Protein AF-A0A8H2XBN4-F1 (afdb_monomer)

Sequence (217 aa):
LFDLMWADRKSFLQALVNDSSSACGLSGLFFCLTRYVSRAREFQRDPGGEILKFRLKELGTRYILIASETQSEATVLMINSHECTRKWNDTPKHVDPEDSRVMMSAYIKQLSDDRDPMEVARDPSIIPSFVPLVTDAKTQDLLPQAMQCTVKYGWCTLLDEYEADKLEALVDVICGSLSLMIFTLAQYLLHGLQEVGSANHVTPPAPSEFNCPYNAF

Mean predicted aligned error: 10.14 Å

Secondary structure (DSSP, 8-state):
-HHHHHHTHHHHHHHHHH-TTTTTTHHHHHHHHHHHHHH-HHHHHSHHHHHHHHHHHHHHHHHHTT--HHHHHHHHHHHHT-PPPGGGTTS---SSHHHHHHHHHHHHHHHHS-S-HHHH-SSTTHHHHHHHHH--GGGGGGHHHHHHHHHHHHHHHHHH---HHHHHHHHHHHHHHHHHHHHHHHHHHHHHHHHHHHHT--PPPPPP---------

pLDDT: mean 78.51, std 14.84, range [31.2, 95.38]

Organism: NCBI:txid456999

Solvent-accessible surface area (backbone atoms only — not comparable to full-atom values): 12446 Å² total; per-residue (Å²): 108,68,68,54,52,61,74,40,43,57,59,52,52,53,52,39,72,76,37,62,78,76,50,71,66,53,31,58,53,48,30,51,51,45,54,46,52,73,65,40,69,69,36,75,77,35,76,66,26,54,53,48,45,50,51,52,31,52,53,30,60,59,45,55,40,71,45,51,62,92,38,28,62,46,28,52,55,37,35,69,70,44,88,66,63,79,65,61,83,75,40,74,69,40,90,46,60,65,45,14,39,51,52,53,51,32,43,36,51,59,52,63,44,90,62,57,66,69,58,66,33,95,56,73,52,60,65,49,59,44,54,53,35,30,65,41,88,85,37,56,88,50,45,68,56,42,49,51,30,50,53,55,44,46,54,55,54,58,75,73,50,83,50,68,72,59,42,52,56,45,52,51,35,47,54,51,27,49,51,47,45,49,49,55,55,49,54,48,57,54,51,55,52,51,54,57,58,60,70,66,69,67,77,78,78,77,86,78,84,84,81,79,90,83,88,80,135

Nearest PDB structures (foldseek):
  6zpp-assembly1_A  TM=3.509E-01  e=4.378E+00  Drechmeria coniospora
  2x19-assembly1_B  TM=4.072E-01  e=7.217E+00  Homo sapiens

Radius of gyration: 24.66 Å; Cα contacts (8 Å, |Δi|>4): 194; chains: 1; bounding box: 68×59×88 Å

Foldseek 3Di:
DLVVCLVCVLVVLVVCVVPVPVLPPVLVVLLVVLVCLLPDPVLVPDPVSLVSLLSSLLSLLSQLLRHALVSQVSSQNSNVSRDHPPVSLVAASAPDVVSLQSSLVSLLVLLVPPPQLCSSHPQNLSSLSCNLRSDDPNNLVSLVSNLVSLVVSLVSVLVPDDDPVSNVVSCCSSVVSNVSSVVVNVVVVVVVVVVVVVVPPPPPPDDDDDDDDDDDD

Structure (mmCIF, N/CA/C/O backbone):
data_AF-A0A8H2XBN4-F1
#
_entry.id   AF-A0A8H2XBN4-F1
#
loop_
_atom_site.group_PDB
_atom_site.id
_atom_site.type_symbol
_atom_site.label_atom_id
_atom_site.label_alt_id
_atom_site.label_comp_id
_atom_site.label_asym_id
_atom_site.label_entity_id
_atom_site.label_seq_id
_atom_site.pdbx_PDB_ins_code
_atom_site.Cartn_x
_atom_site.Cartn_y
_atom_site.Cartn_z
_atom_site.occupancy
_atom_site.B_iso_or_equiv
_atom_site.auth_seq_id
_atom_site.auth_comp_id
_atom_site.auth_asym_id
_atom_site.auth_atom_id
_atom_site.pdbx_PDB_model_num
ATOM 1 N N . LEU A 1 1 ? -11.216 -20.030 -6.912 1.00 68.88 1 LEU A N 1
ATOM 2 C CA . LEU A 1 1 ? -10.010 -19.738 -6.099 1.00 68.88 1 LEU A CA 1
ATOM 3 C C . LEU A 1 1 ? -9.806 -18.238 -5.923 1.00 68.88 1 LEU A C 1
ATOM 5 O O . LEU A 1 1 ? -9.770 -17.790 -4.792 1.00 68.88 1 LEU A O 1
ATOM 9 N N . PHE A 1 2 ? -9.725 -17.456 -7.002 1.00 78.50 2 PHE A N 1
ATOM 10 C CA . PHE A 1 2 ? -9.492 -16.014 -6.883 1.00 78.50 2 PHE A CA 1
ATOM 11 C C . PHE A 1 2 ? -10.602 -15.265 -6.123 1.00 78.50 2 PHE A C 1
ATOM 13 O O . PHE A 1 2 ? -10.305 -14.478 -5.233 1.00 78.50 2 PHE A O 1
ATOM 20 N N . ASP A 1 3 ? -11.876 -15.569 -6.395 1.00 83.44 3 ASP A N 1
ATOM 21 C CA . ASP A 1 3 ? -12.992 -14.977 -5.640 1.00 83.44 3 ASP A CA 1
ATOM 22 C C . ASP A 1 3 ? -12.955 -15.322 -4.147 1.00 83.44 3 ASP A C 1
ATOM 24 O O . ASP A 1 3 ? -13.326 -14.490 -3.326 1.00 83.44 3 ASP A O 1
ATOM 28 N N . LEU A 1 4 ? -12.450 -16.511 -3.796 1.00 84.19 4 LEU A N 1
ATOM 29 C CA . LEU A 1 4 ? -12.256 -16.920 -2.405 1.00 84.19 4 LEU A CA 1
ATOM 30 C C . LEU A 1 4 ? -11.160 -16.073 -1.745 1.00 84.19 4 LEU A C 1
ATOM 32 O O . LEU A 1 4 ? -11.392 -15.483 -0.699 1.00 84.19 4 LEU A O 1
ATOM 36 N N . MET A 1 5 ? -10.000 -15.931 -2.397 1.00 83.56 5 MET A N 1
ATOM 37 C CA . MET A 1 5 ? -8.911 -15.081 -1.894 1.00 83.56 5 MET A CA 1
ATOM 38 C C . MET A 1 5 ? -9.333 -13.616 -1.748 1.00 83.56 5 MET A C 1
ATOM 40 O O . MET A 1 5 ? -8.904 -12.937 -0.822 1.00 83.56 5 MET A O 1
ATOM 44 N N . TRP A 1 6 ? -10.172 -13.122 -2.659 1.00 89.44 6 TRP A N 1
ATOM 45 C CA . TRP A 1 6 ? -10.709 -11.768 -2.594 1.00 89.44 6 TRP A CA 1
ATOM 46 C C . TRP A 1 6 ? -11.713 -11.582 -1.447 1.00 89.44 6 TRP A C 1
ATOM 48 O O . TRP A 1 6 ? -11.650 -10.582 -0.723 1.00 89.44 6 TRP A O 1
ATOM 58 N N . ALA A 1 7 ? -12.639 -12.530 -1.284 1.00 89.94 7 ALA A N 1
ATOM 59 C CA . ALA A 1 7 ? -13.619 -12.516 -0.203 1.00 89.94 7 ALA A CA 1
ATOM 60 C C . ALA A 1 7 ? -12.926 -12.567 1.167 1.00 89.94 7 ALA A C 1
ATOM 62 O O . ALA A 1 7 ? -13.226 -11.745 2.031 1.00 89.94 7 ALA A O 1
ATOM 63 N N . ASP A 1 8 ? -11.913 -13.423 1.298 1.00 90.38 8 ASP A N 1
ATOM 64 C CA . ASP A 1 8 ? -11.184 -13.666 2.545 1.00 90.38 8 ASP A CA 1
ATOM 65 C C . ASP A 1 8 ? -9.886 -12.849 2.658 1.00 90.38 8 ASP A C 1
ATOM 67 O O . ASP A 1 8 ? -9.004 -13.177 3.450 1.00 90.38 8 ASP A O 1
ATOM 71 N N . ARG A 1 9 ? -9.735 -11.760 1.889 1.00 91.50 9 ARG A N 1
ATOM 72 C CA . ARG A 1 9 ? -8.477 -10.985 1.802 1.00 91.50 9 ARG A CA 1
ATOM 73 C C . ARG A 1 9 ? -7.952 -10.456 3.144 1.00 91.50 9 ARG A C 1
ATOM 75 O O . ARG A 1 9 ? -6.740 -10.324 3.306 1.00 91.50 9 ARG A O 1
ATOM 82 N N . LYS A 1 10 ? -8.845 -10.193 4.107 1.00 93.38 10 LYS A N 1
ATOM 83 C CA . LYS A 1 10 ? -8.497 -9.860 5.501 1.00 93.38 10 LYS A CA 1
ATOM 84 C C . LYS A 1 10 ? -7.823 -11.049 6.187 1.00 93.38 10 LYS A C 1
ATOM 86 O O . LYS A 1 10 ? -6.690 -10.941 6.647 1.00 93.38 10 LYS A O 1
ATOM 91 N N . SER A 1 11 ? -8.505 -12.193 6.215 1.00 90.00 11 SER A N 1
ATOM 92 C CA . SER A 1 11 ? -8.007 -13.423 6.838 1.00 90.00 11 SER A CA 1
ATOM 93 C C . SER A 1 11 ? -6.736 -13.930 6.163 1.00 90.00 11 SER A C 1
ATOM 95 O O . SER A 1 11 ? -5.839 -14.420 6.841 1.00 90.00 11 SER A O 1
ATOM 97 N N . PHE A 1 12 ? -6.622 -13.749 4.847 1.00 86.38 12 PHE A N 1
ATOM 98 C CA . PHE A 1 12 ? -5.411 -14.036 4.087 1.00 86.38 12 PHE A CA 1
ATOM 99 C C . PHE A 1 12 ? -4.215 -13.222 4.594 1.00 86.38 12 PHE A C 1
ATOM 101 O O . PHE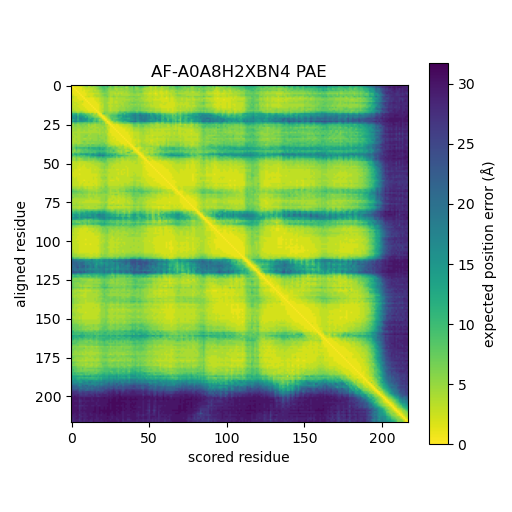 A 1 12 ? -3.182 -13.800 4.920 1.00 86.38 12 PHE A O 1
ATOM 108 N N . LEU A 1 13 ? -4.356 -11.897 4.726 1.00 88.25 13 LEU A N 1
ATOM 109 C CA . LEU A 1 13 ? -3.288 -11.054 5.264 1.00 88.25 13 LEU A CA 1
ATOM 110 C C . LEU A 1 13 ? -2.960 -11.424 6.718 1.00 88.25 13 LEU A C 1
ATOM 112 O O . LEU A 1 13 ? -1.791 -11.575 7.057 1.00 88.25 13 LEU A O 1
ATOM 116 N N . GLN A 1 14 ? -3.975 -11.621 7.564 1.00 89.62 14 GLN A N 1
ATOM 117 C CA . GLN A 1 14 ? -3.788 -12.007 8.969 1.00 89.62 14 GLN A CA 1
ATOM 118 C C . GLN A 1 14 ? -3.030 -13.332 9.114 1.00 89.62 14 GLN A C 1
ATOM 120 O O . GLN A 1 14 ? -2.132 -13.435 9.948 1.00 89.62 14 GLN A O 1
ATOM 125 N N . ALA A 1 15 ? -3.358 -14.336 8.298 1.00 86.38 15 ALA A N 1
ATOM 126 C CA . ALA A 1 15 ? -2.659 -15.616 8.305 1.00 86.38 15 ALA A CA 1
ATOM 127 C C . ALA A 1 15 ? -1.166 -15.435 8.004 1.00 86.38 15 ALA A C 1
ATOM 129 O O . ALA A 1 15 ? -0.325 -15.965 8.723 1.00 86.38 15 ALA A O 1
ATOM 130 N N . LEU A 1 16 ? -0.839 -14.621 7.001 1.00 84.62 16 LEU A N 1
ATOM 131 C CA . LEU A 1 16 ? 0.543 -14.381 6.599 1.00 84.62 16 LEU A CA 1
ATOM 132 C C . LEU A 1 16 ? 1.320 -13.470 7.565 1.00 84.62 16 LEU A C 1
ATOM 134 O O . LEU A 1 16 ? 2.530 -13.623 7.709 1.00 84.62 16 LEU A O 1
ATOM 138 N N . VAL A 1 17 ? 0.646 -12.545 8.259 1.00 84.75 17 VAL A N 1
ATOM 139 C CA . VAL A 1 17 ? 1.247 -11.775 9.365 1.00 84.75 17 VAL A CA 1
ATOM 140 C C . VAL A 1 17 ? 1.670 -12.705 10.506 1.00 84.75 17 VAL A C 1
ATOM 142 O O . VAL A 1 17 ? 2.720 -12.491 11.114 1.00 84.75 17 VAL A O 1
ATOM 145 N N . ASN A 1 18 ? 0.857 -13.725 10.795 1.00 82.81 18 ASN A N 1
ATOM 146 C CA . ASN A 1 18 ? 1.087 -14.669 11.889 1.00 82.81 18 ASN A CA 1
ATOM 147 C C . ASN A 1 18 ? 2.083 -15.781 11.532 1.00 82.81 18 ASN A C 1
ATOM 149 O O . ASN A 1 18 ? 2.737 -16.315 12.425 1.00 82.81 18 ASN A O 1
ATOM 153 N N . ASP A 1 19 ? 2.211 -16.121 10.250 1.00 78.00 19 ASP A N 1
ATOM 154 C CA . ASP A 1 19 ? 3.132 -17.141 9.758 1.00 78.00 19 ASP A CA 1
ATOM 155 C C . ASP A 1 19 ? 3.849 -16.664 8.487 1.00 78.00 19 ASP A C 1
ATOM 157 O O . ASP A 1 19 ? 3.483 -16.971 7.353 1.00 78.00 19 ASP A O 1
ATOM 161 N N . SER A 1 20 ? 4.920 -15.898 8.684 1.00 64.50 20 SER A N 1
ATOM 162 C CA . SER A 1 20 ? 5.733 -15.374 7.583 1.00 64.50 20 SER A CA 1
ATOM 163 C C . SER A 1 20 ? 6.488 -16.467 6.818 1.00 64.50 20 SER A C 1
ATOM 165 O O . SER A 1 20 ? 6.903 -16.243 5.680 1.00 64.50 20 SER A O 1
ATOM 167 N N . SER A 1 21 ? 6.648 -17.662 7.401 1.00 64.00 21 SER A N 1
ATOM 168 C CA . SER A 1 21 ? 7.344 -18.785 6.764 1.00 64.00 21 SER A CA 1
ATOM 169 C C . SER A 1 21 ? 6.511 -19.432 5.651 1.00 64.00 21 SER A C 1
ATOM 171 O O . SER A 1 21 ? 7.065 -19.863 4.636 1.00 64.00 21 SER A O 1
ATOM 173 N N . SER A 1 22 ? 5.180 -19.411 5.777 1.00 61.38 22 SER A N 1
ATOM 174 C CA . SER A 1 22 ? 4.243 -19.922 4.769 1.00 61.38 22 SER A CA 1
ATOM 175 C C . SER A 1 22 ? 3.928 -18.926 3.647 1.00 61.38 22 SER A C 1
ATOM 177 O O . SER A 1 22 ? 3.298 -19.296 2.656 1.00 61.38 22 SER A O 1
ATOM 179 N N . ALA A 1 23 ? 4.448 -17.695 3.719 1.00 60.38 23 ALA A N 1
ATOM 180 C CA . ALA A 1 23 ? 4.384 -16.733 2.617 1.00 60.38 23 ALA A CA 1
ATOM 181 C C . ALA A 1 23 ? 5.277 -17.118 1.418 1.00 60.38 23 ALA A C 1
ATOM 183 O O . ALA A 1 23 ? 5.127 -16.540 0.336 1.00 60.38 23 ALA A O 1
ATOM 184 N N . CYS A 1 24 ? 6.194 -18.079 1.585 1.00 61.31 24 CYS A N 1
ATOM 185 C CA . CYS A 1 24 ? 7.122 -18.528 0.549 1.00 61.31 24 CYS A CA 1
ATOM 186 C C . CYS A 1 24 ? 6.384 -19.069 -0.691 1.00 61.31 24 CYS A C 1
ATOM 188 O O . CYS A 1 24 ? 5.707 -20.092 -0.634 1.00 61.31 24 CYS A O 1
ATOM 190 N N . GLY A 1 25 ? 6.554 -18.405 -1.841 1.00 69.56 25 GLY A N 1
ATOM 191 C CA . GLY A 1 25 ? 6.082 -18.886 -3.148 1.00 69.56 25 GLY A CA 1
ATOM 192 C C . GLY A 1 25 ? 4.761 -18.289 -3.641 1.00 69.56 25 GLY A C 1
ATOM 193 O O . GLY A 1 25 ? 4.430 -18.444 -4.820 1.00 69.56 25 GLY A O 1
ATOM 194 N N . LEU A 1 26 ? 4.032 -17.544 -2.801 1.00 78.00 26 LEU A N 1
ATOM 195 C CA . LEU A 1 26 ? 2.801 -16.864 -3.221 1.00 78.00 26 LEU A CA 1
ATOM 196 C C . LEU A 1 26 ? 3.071 -15.761 -4.248 1.00 78.00 26 LEU A C 1
ATOM 198 O O . LEU A 1 26 ? 2.289 -15.610 -5.186 1.00 78.00 26 LEU A O 1
ATOM 202 N N . SER A 1 27 ? 4.196 -15.045 -4.140 1.00 78.56 27 SER A N 1
ATOM 203 C CA . SER A 1 27 ? 4.553 -13.999 -5.110 1.00 78.56 27 SER A CA 1
ATOM 204 C C . SER A 1 27 ? 4.710 -14.546 -6.534 1.00 78.56 27 SER A C 1
ATOM 206 O O . SER A 1 27 ? 4.268 -13.912 -7.488 1.00 78.56 27 SER A O 1
ATOM 208 N N . GLY A 1 28 ? 5.252 -15.759 -6.687 1.00 78.00 28 GLY A N 1
ATOM 209 C CA . GLY A 1 28 ? 5.398 -16.425 -7.981 1.00 78.00 28 GLY A CA 1
ATOM 210 C C . GLY A 1 28 ? 4.052 -16.820 -8.589 1.00 78.00 28 GLY A C 1
ATOM 211 O O . GLY A 1 28 ? 3.816 -16.597 -9.778 1.00 78.00 28 GLY A O 1
ATOM 212 N N . LEU A 1 29 ? 3.135 -17.348 -7.769 1.00 82.31 29 LEU A N 1
ATOM 213 C CA . LEU A 1 29 ? 1.764 -17.645 -8.196 1.00 82.31 29 LEU A CA 1
ATOM 214 C C . LEU A 1 29 ? 1.052 -16.366 -8.653 1.00 82.31 29 LEU A C 1
ATOM 216 O O . LEU A 1 29 ? 0.485 -16.319 -9.747 1.00 82.31 29 LEU A O 1
ATOM 220 N N . PHE A 1 30 ? 1.116 -15.322 -7.830 1.00 82.19 30 PHE A N 1
ATOM 221 C CA . PHE A 1 30 ? 0.534 -14.022 -8.124 1.00 82.19 30 PHE A CA 1
ATOM 222 C C . PHE A 1 30 ? 1.113 -13.408 -9.396 1.00 82.19 30 PHE A C 1
ATOM 224 O O . PHE A 1 30 ? 0.355 -12.940 -10.243 1.00 82.19 30 PHE A O 1
ATOM 231 N N . PHE A 1 31 ? 2.429 -13.474 -9.585 1.00 82.94 31 PHE A N 1
ATOM 232 C CA . PHE A 1 31 ? 3.093 -13.006 -10.795 1.00 82.94 31 PHE A CA 1
ATOM 233 C C . PHE A 1 31 ? 2.598 -13.745 -12.045 1.00 82.94 31 PHE A C 1
ATOM 235 O O . PHE A 1 31 ? 2.271 -13.112 -13.052 1.00 82.94 31 PHE A O 1
ATOM 242 N N . CYS A 1 32 ? 2.483 -15.074 -11.989 1.00 84.00 32 CYS 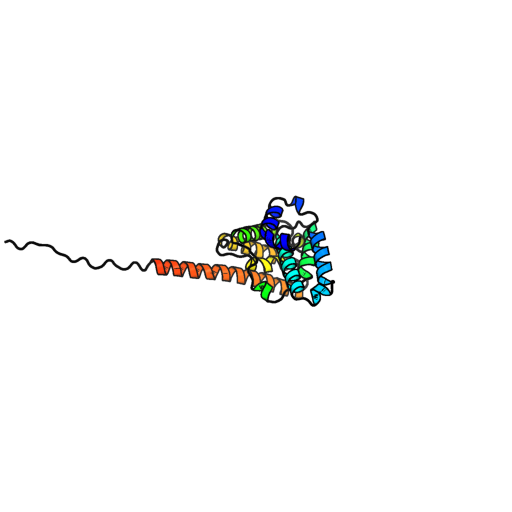A N 1
ATOM 243 C CA . CYS A 1 32 ? 1.958 -15.879 -13.093 1.00 84.00 32 CYS A CA 1
ATOM 244 C C . CYS A 1 32 ? 0.501 -15.532 -13.423 1.00 84.00 32 CYS A C 1
ATOM 246 O O . CYS A 1 32 ? 0.170 -15.337 -14.595 1.00 84.00 32 CYS A O 1
ATOM 248 N N . LEU A 1 33 ? -0.356 -15.406 -12.404 1.00 83.69 33 LEU A N 1
ATOM 249 C CA . LEU A 1 33 ? -1.759 -15.008 -12.568 1.00 83.69 33 LEU A CA 1
ATOM 250 C C . LEU A 1 33 ? -1.872 -13.621 -13.197 1.00 83.69 33 LEU A C 1
ATOM 252 O O . LEU A 1 33 ? -2.600 -13.423 -14.164 1.00 83.69 33 LEU A O 1
ATOM 256 N N . THR A 1 34 ? -1.082 -12.684 -12.699 1.00 84.69 34 THR A N 1
ATOM 257 C CA . THR A 1 34 ? -1.015 -11.310 -13.185 1.00 84.69 34 THR A CA 1
ATOM 258 C C . THR A 1 34 ? -0.572 -11.254 -14.650 1.00 84.69 34 THR A C 1
ATOM 260 O O . THR A 1 34 ? -1.234 -10.643 -15.490 1.00 84.69 34 THR A O 1
ATOM 263 N N . ARG A 1 35 ? 0.496 -11.979 -15.012 1.00 83.81 35 ARG A N 1
ATOM 264 C CA . ARG A 1 35 ? 0.954 -12.135 -16.405 1.00 83.81 35 ARG A CA 1
ATOM 265 C C . ARG A 1 35 ? -0.124 -12.735 -17.308 1.00 83.81 35 ARG A C 1
ATOM 267 O O . ARG A 1 35 ? -0.251 -12.290 -18.450 1.00 83.81 35 ARG A O 1
ATOM 274 N N . TYR A 1 36 ? -0.861 -13.736 -16.825 1.00 85.81 36 TYR A N 1
ATOM 275 C CA . TYR A 1 36 ? -1.961 -14.356 -17.563 1.00 85.81 36 TYR A CA 1
ATOM 276 C C . TYR A 1 36 ? -3.078 -13.342 -17.829 1.00 85.81 36 TYR A C 1
ATOM 278 O O . TYR A 1 36 ? -3.431 -13.118 -18.987 1.00 85.81 36 TYR A O 1
ATOM 286 N N . VAL A 1 37 ? -3.550 -12.651 -16.787 1.00 83.69 37 VAL A N 1
ATOM 287 C CA . VAL A 1 37 ? -4.620 -11.646 -16.883 1.00 83.69 37 VAL A CA 1
ATOM 288 C C . VAL A 1 37 ? -4.227 -10.484 -17.794 1.00 83.69 37 VAL A C 1
ATOM 290 O O . VAL A 1 37 ? -5.026 -10.063 -18.627 1.00 83.69 37 VAL A O 1
ATOM 293 N N . SER A 1 38 ? -2.983 -10.004 -17.722 1.00 81.44 38 SER A N 1
ATOM 294 C CA . SER A 1 38 ? -2.512 -8.919 -18.593 1.00 81.44 38 SER A CA 1
ATOM 295 C C . SER A 1 38 ? -2.443 -9.307 -20.073 1.00 81.44 38 SER A C 1
ATOM 297 O O . SER A 1 38 ? -2.557 -8.436 -20.938 1.00 81.44 38 SER A O 1
ATOM 299 N N . ARG A 1 39 ? -2.243 -10.591 -20.398 1.00 82.62 39 ARG A N 1
ATOM 300 C CA . ARG A 1 39 ? -2.027 -11.060 -21.781 1.00 82.62 39 ARG A CA 1
ATOM 301 C C . ARG A 1 39 ? -3.254 -11.690 -22.426 1.00 82.62 39 ARG A C 1
ATOM 303 O O . ARG A 1 39 ? -3.364 -11.663 -23.653 1.00 82.62 39 ARG A O 1
ATOM 310 N N . ALA A 1 40 ? -4.148 -12.287 -21.647 1.00 84.12 40 ALA A N 1
ATOM 311 C CA . ALA A 1 40 ? -5.304 -12.970 -22.198 1.00 84.12 40 ALA A CA 1
ATOM 312 C C . ALA A 1 40 ? -6.318 -11.945 -22.738 1.00 84.12 40 ALA A C 1
ATOM 314 O O . ALA A 1 40 ? -6.797 -11.061 -22.029 1.00 84.12 40 ALA A O 1
ATOM 315 N N . ARG A 1 41 ? -6.630 -12.061 -24.039 1.00 78.44 41 ARG A N 1
ATOM 316 C CA . ARG A 1 41 ? -7.485 -11.107 -24.776 1.00 78.44 41 ARG A CA 1
ATOM 317 C C . ARG A 1 41 ? -8.880 -10.959 -24.168 1.00 78.44 41 ARG A C 1
ATOM 319 O O . ARG A 1 41 ? -9.481 -9.897 -24.305 1.00 78.44 41 ARG A O 1
ATOM 326 N N . GLU A 1 42 ? -9.366 -12.007 -23.511 1.00 80.44 42 GLU A N 1
ATOM 327 C CA . GLU A 1 42 ? -10.644 -12.032 -22.796 1.00 80.44 42 GLU A CA 1
ATOM 328 C C . GLU A 1 42 ? -10.721 -10.950 -21.708 1.00 80.44 42 GLU A C 1
ATOM 330 O O . GLU A 1 42 ? -11.697 -10.210 -21.668 1.00 80.44 42 GLU A O 1
ATOM 335 N N . PHE A 1 43 ? -9.653 -10.733 -20.932 1.00 78.31 43 PHE A N 1
ATOM 336 C CA . PHE A 1 43 ? -9.634 -9.724 -19.861 1.00 78.31 43 PHE A CA 1
ATOM 337 C C . PHE A 1 43 ? -9.253 -8.317 -20.330 1.00 78.31 43 PHE A C 1
ATOM 339 O O . PHE A 1 43 ? -9.281 -7.377 -19.540 1.00 78.31 43 PHE A O 1
ATOM 346 N N . GLN A 1 44 ? -8.869 -8.144 -21.597 1.00 77.75 44 GLN A N 1
ATOM 347 C CA . GLN A 1 44 ? -8.573 -6.813 -22.137 1.00 77.75 44 GLN A CA 1
ATOM 348 C C . GLN A 1 44 ? -9.813 -6.089 -22.666 1.00 77.75 44 GLN A C 1
ATOM 350 O O . GLN A 1 44 ? -9.793 -4.869 -22.793 1.00 77.75 44 GLN A O 1
ATOM 355 N N . ARG A 1 45 ? -10.873 -6.825 -23.015 1.00 73.81 45 ARG A N 1
ATOM 356 C CA . ARG A 1 45 ? -12.091 -6.262 -23.626 1.00 73.81 45 ARG A CA 1
ATOM 357 C C . ARG A 1 45 ? -13.314 -6.333 -22.719 1.00 73.81 45 ARG A C 1
ATOM 359 O O . ARG A 1 45 ? -14.319 -5.698 -23.022 1.00 73.81 45 ARG A O 1
ATOM 366 N N . ASP A 1 46 ? -13.228 -7.107 -21.644 1.00 78.81 46 ASP A N 1
ATOM 367 C CA . ASP A 1 46 ? -14.329 -7.371 -20.730 1.00 78.81 46 ASP A CA 1
ATOM 368 C C . ASP A 1 46 ? -14.243 -6.495 -19.463 1.00 78.81 46 ASP A C 1
ATOM 370 O O . ASP A 1 46 ? -13.171 -6.418 -18.853 1.00 78.81 46 ASP A O 1
ATOM 374 N N . PRO A 1 47 ? -15.350 -5.874 -19.006 1.00 77.69 47 PRO A N 1
ATOM 375 C CA . PRO A 1 47 ? -15.398 -5.160 -17.728 1.00 77.69 47 PRO A CA 1
ATOM 376 C C . PRO A 1 47 ? -15.005 -6.020 -16.515 1.00 77.69 47 PRO A C 1
ATOM 378 O O . PRO A 1 47 ? -14.458 -5.497 -15.543 1.00 77.69 47 PRO A O 1
ATOM 381 N N . GLY A 1 48 ? -15.242 -7.335 -16.559 1.00 80.56 48 GLY A N 1
ATOM 382 C CA . GLY A 1 48 ? -14.783 -8.273 -15.534 1.00 80.56 48 GLY A CA 1
ATOM 383 C C . GLY A 1 48 ? -13.258 -8.385 -15.469 1.00 80.56 48 GLY A C 1
ATOM 384 O O . GLY A 1 48 ? -12.705 -8.564 -14.384 1.00 80.56 48 GLY A O 1
ATOM 385 N N . GLY A 1 49 ? -12.562 -8.181 -16.591 1.00 82.50 49 GLY A N 1
ATOM 386 C CA . GLY A 1 49 ? -11.103 -8.097 -16.642 1.00 82.50 49 GLY A CA 1
ATOM 387 C C . GLY A 1 49 ? -10.538 -6.921 -15.844 1.00 82.50 49 GLY A C 1
ATOM 388 O O . GLY A 1 49 ? -9.568 -7.090 -15.108 1.00 82.50 49 GLY A O 1
ATOM 389 N N . GLU A 1 50 ? -11.179 -5.753 -15.903 1.00 82.31 50 GLU A N 1
ATOM 390 C CA . GLU A 1 50 ? -10.780 -4.584 -15.104 1.00 82.31 50 GLU A CA 1
ATOM 391 C C . GLU A 1 50 ? -10.998 -4.804 -13.603 1.00 82.31 50 GLU A C 1
ATOM 393 O O . GLU A 1 50 ? -10.142 -4.458 -12.787 1.00 82.31 50 GLU A O 1
ATOM 398 N N . ILE A 1 51 ? -12.104 -5.455 -13.226 1.00 84.81 51 ILE A N 1
ATOM 399 C CA . ILE A 1 51 ? -12.358 -5.849 -11.832 1.00 84.81 51 ILE A CA 1
ATOM 400 C C . ILE A 1 51 ? -11.274 -6.817 -11.349 1.00 84.81 51 ILE A C 1
ATOM 402 O O . ILE A 1 51 ? -10.769 -6.680 -10.235 1.00 84.81 51 ILE A O 1
ATOM 406 N N . LEU A 1 52 ? -10.889 -7.785 -12.181 1.00 85.81 52 LEU A N 1
ATOM 407 C CA . LEU A 1 52 ? -9.857 -8.757 -11.839 1.00 85.81 52 LEU A CA 1
ATOM 408 C C . LEU A 1 52 ? -8.489 -8.090 -11.635 1.00 85.81 52 LEU A C 1
ATOM 410 O O . LEU A 1 52 ? -7.837 -8.355 -10.626 1.00 85.81 52 LEU A O 1
ATOM 414 N N . LYS A 1 53 ? -8.088 -7.175 -12.527 1.00 84.94 53 LYS A N 1
ATOM 415 C CA . LYS A 1 53 ? -6.854 -6.380 -12.385 1.00 84.94 53 LYS A CA 1
ATOM 416 C C . LYS A 1 53 ? -6.858 -5.538 -11.111 1.00 84.94 53 LYS A C 1
ATOM 418 O O . LYS A 1 53 ? -5.864 -5.526 -10.391 1.00 84.94 53 LYS A O 1
ATOM 423 N N . PHE A 1 54 ? -7.980 -4.884 -10.802 1.00 86.00 54 PHE A N 1
ATOM 424 C CA . PHE A 1 54 ? -8.146 -4.113 -9.565 1.00 86.00 54 PHE A CA 1
ATOM 425 C C . PHE A 1 54 ? -7.921 -4.987 -8.327 1.00 86.00 54 PHE A C 1
ATOM 427 O O . PHE A 1 54 ? -7.140 -4.641 -7.442 1.00 86.00 54 PHE A O 1
ATOM 434 N N . ARG A 1 55 ? -8.575 -6.152 -8.280 1.00 88.00 55 ARG A N 1
ATOM 435 C CA . ARG A 1 55 ? -8.457 -7.086 -7.156 1.00 88.00 55 ARG A CA 1
ATOM 436 C C . ARG A 1 55 ? -7.043 -7.653 -7.031 1.00 88.00 55 ARG A C 1
ATOM 438 O O . ARG A 1 55 ? -6.548 -7.791 -5.918 1.00 88.00 55 ARG A O 1
ATOM 445 N N . LEU A 1 56 ? -6.390 -7.967 -8.153 1.00 87.56 56 LEU A N 1
ATOM 446 C CA . LEU A 1 56 ? -5.000 -8.432 -8.175 1.00 87.56 56 LEU A CA 1
ATOM 447 C C . LEU A 1 56 ? -4.050 -7.364 -7.643 1.00 87.56 56 LEU A C 1
ATOM 449 O O . LEU A 1 56 ? -3.201 -7.676 -6.812 1.00 87.56 56 LEU A O 1
ATOM 453 N N . LYS A 1 57 ? -4.236 -6.107 -8.060 1.00 87.62 57 LYS A N 1
ATOM 454 C CA . LYS A 1 57 ? -3.458 -4.985 -7.537 1.00 87.62 57 LYS A CA 1
ATOM 455 C C . LYS A 1 57 ? -3.619 -4.861 -6.027 1.00 87.62 57 LYS A C 1
ATOM 457 O O . LYS A 1 57 ? -2.615 -4.824 -5.332 1.00 87.62 57 LYS A O 1
ATOM 462 N N . GLU A 1 58 ? -4.846 -4.884 -5.504 1.00 89.31 58 GLU A N 1
ATOM 463 C CA . GLU A 1 58 ? -5.074 -4.795 -4.054 1.00 89.31 58 GLU A CA 1
ATOM 464 C C . GLU A 1 58 ? -4.502 -5.967 -3.274 1.00 89.31 58 GLU A C 1
ATOM 466 O O . GLU A 1 58 ? -3.871 -5.750 -2.243 1.00 89.31 58 GLU A O 1
ATOM 471 N N . LEU A 1 59 ? -4.666 -7.196 -3.759 1.00 89.50 59 LEU A N 1
ATOM 472 C CA . LEU A 1 59 ? -4.043 -8.354 -3.123 1.00 89.50 59 LEU A CA 1
ATOM 473 C C . LEU A 1 59 ? -2.516 -8.227 -3.123 1.00 89.50 59 LEU A C 1
ATOM 475 O O . LEU A 1 59 ? -1.886 -8.513 -2.107 1.00 89.50 59 LEU A O 1
ATOM 479 N N . GLY A 1 60 ? -1.932 -7.730 -4.214 1.00 88.38 60 GLY A N 1
ATOM 480 C CA . GLY A 1 60 ? -0.504 -7.456 -4.298 1.00 88.38 60 GLY A CA 1
ATOM 481 C C . GLY A 1 60 ? -0.034 -6.375 -3.335 1.00 88.38 60 GLY A C 1
ATOM 482 O O . GLY A 1 60 ? 0.939 -6.581 -2.615 1.00 88.38 60 GLY A O 1
ATOM 483 N N . THR A 1 61 ? -0.747 -5.254 -3.258 1.00 88.25 61 THR A N 1
ATOM 484 C CA . THR A 1 61 ? -0.409 -4.162 -2.337 1.00 88.25 61 THR A CA 1
ATOM 485 C C . THR A 1 61 ? -0.658 -4.534 -0.872 1.00 88.25 61 THR A C 1
ATOM 487 O O . THR A 1 61 ? 0.040 -4.055 0.011 1.00 88.25 61 THR A O 1
ATOM 490 N N . ARG A 1 62 ? -1.591 -5.441 -0.574 1.00 90.31 62 ARG A N 1
ATOM 491 C CA . ARG A 1 62 ? -1.706 -6.031 0.770 1.00 90.31 62 ARG A CA 1
ATOM 492 C C . ARG A 1 62 ? -0.514 -6.940 1.071 1.00 90.31 62 ARG A C 1
ATOM 494 O O . ARG A 1 62 ? 0.044 -6.878 2.159 1.00 90.31 62 ARG A O 1
ATOM 501 N N . TYR A 1 63 ? -0.106 -7.761 0.105 1.00 88.06 63 TYR A N 1
ATOM 502 C CA . TYR A 1 63 ? 0.990 -8.712 0.276 1.00 88.06 63 TYR A CA 1
ATOM 503 C C . TYR A 1 63 ? 2.362 -8.030 0.416 1.00 88.06 63 TYR A C 1
ATOM 505 O O . TYR A 1 63 ? 3.172 -8.483 1.217 1.00 88.06 63 TYR A O 1
ATOM 513 N N . ILE A 1 64 ? 2.626 -6.908 -0.268 1.00 86.50 64 ILE A N 1
ATOM 514 C CA . ILE A 1 64 ? 3.914 -6.196 -0.131 1.00 86.50 64 ILE A CA 1
ATOM 515 C C . ILE A 1 64 ? 4.160 -5.678 1.299 1.00 86.50 64 ILE A C 1
ATOM 517 O O . ILE A 1 64 ? 5.310 -5.571 1.709 1.00 86.50 64 ILE A O 1
ATOM 521 N N . LEU A 1 65 ? 3.106 -5.434 2.094 1.00 87.12 65 LEU A N 1
ATOM 522 C CA . LEU A 1 65 ? 3.229 -4.996 3.495 1.00 87.12 65 LEU A CA 1
ATOM 523 C C . LEU A 1 65 ? 3.892 -6.031 4.412 1.00 87.12 65 LEU A C 1
ATOM 525 O O . LEU A 1 65 ? 4.297 -5.701 5.521 1.00 87.12 65 LEU A O 1
ATOM 529 N N . ILE A 1 66 ? 3.945 -7.287 3.979 1.00 85.50 66 ILE A N 1
ATOM 530 C CA . ILE A 1 66 ? 4.428 -8.419 4.777 1.00 85.50 66 ILE A CA 1
ATOM 531 C C . ILE A 1 66 ? 5.416 -9.299 4.007 1.00 85.50 66 ILE A C 1
ATOM 533 O O . ILE A 1 66 ? 5.904 -10.297 4.539 1.00 85.50 66 ILE A O 1
ATOM 537 N N . ALA A 1 67 ? 5.676 -8.970 2.742 1.00 81.50 67 ALA A N 1
ATOM 538 C CA . ALA A 1 67 ? 6.566 -9.734 1.894 1.00 81.50 67 ALA A CA 1
ATOM 539 C C . ALA A 1 67 ? 7.992 -9.686 2.457 1.00 81.50 67 ALA A C 1
ATOM 541 O O . ALA A 1 67 ? 8.498 -8.630 2.856 1.00 81.50 67 ALA A O 1
ATOM 542 N N . SER A 1 68 ? 8.651 -10.845 2.456 1.00 77.88 68 SER A N 1
ATOM 543 C CA . SER A 1 68 ? 10.094 -10.908 2.663 1.00 77.88 68 SER A CA 1
ATOM 544 C C . SER A 1 68 ? 10.823 -10.327 1.451 1.00 77.88 68 SER A C 1
ATOM 546 O O . SER A 1 68 ? 10.264 -10.254 0.353 1.00 77.88 68 SER A O 1
ATOM 548 N N . GLU A 1 69 ? 12.091 -9.968 1.634 1.00 76.44 69 GLU A N 1
ATOM 549 C CA . GLU A 1 69 ? 12.964 -9.435 0.581 1.00 76.44 69 GLU A CA 1
ATOM 550 C C . GLU A 1 69 ? 12.897 -10.282 -0.707 1.00 76.44 69 GLU A C 1
ATOM 552 O O . GLU A 1 69 ? 12.613 -9.775 -1.790 1.00 76.44 69 GLU A O 1
ATOM 557 N N . THR A 1 70 ? 12.993 -11.611 -0.571 1.00 77.25 70 THR A N 1
ATOM 558 C CA . THR A 1 70 ? 12.947 -12.561 -1.702 1.00 77.25 70 THR A CA 1
ATOM 559 C C . THR A 1 70 ? 11.633 -12.563 -2.493 1.00 77.25 70 THR A C 1
ATOM 561 O O . THR A 1 70 ? 11.596 -13.043 -3.625 1.00 77.25 70 THR A O 1
ATOM 564 N N . GLN A 1 71 ? 10.537 -12.083 -1.902 1.00 80.06 71 GLN A N 1
ATOM 565 C CA . GLN A 1 71 ? 9.209 -12.037 -2.522 1.00 80.06 71 GLN A CA 1
ATOM 566 C C . GLN A 1 71 ? 8.841 -10.619 -2.992 1.00 80.06 71 GLN A C 1
ATOM 568 O O . GLN A 1 71 ? 7.879 -10.462 -3.753 1.00 80.06 71 GLN A O 1
ATOM 573 N N . SER A 1 72 ? 9.583 -9.594 -2.555 1.00 80.06 72 SER A N 1
ATOM 574 C CA . SER A 1 72 ? 9.283 -8.184 -2.823 1.00 80.06 72 SER A CA 1
ATOM 575 C C . SER A 1 72 ? 9.301 -7.884 -4.324 1.00 80.06 72 SER A C 1
ATOM 577 O O . SER A 1 72 ? 8.323 -7.363 -4.860 1.00 80.06 72 SER A O 1
ATOM 579 N N . GLU A 1 73 ? 10.330 -8.331 -5.051 1.00 80.50 73 GLU A N 1
ATOM 580 C CA . GLU A 1 73 ? 10.483 -8.035 -6.484 1.00 80.50 73 GLU A CA 1
ATOM 581 C C . GLU A 1 73 ? 9.316 -8.558 -7.337 1.00 80.50 73 GLU A C 1
ATOM 583 O O . GLU A 1 73 ? 8.705 -7.811 -8.105 1.00 80.50 73 GLU A O 1
ATOM 588 N N . ALA A 1 74 ? 8.955 -9.832 -7.177 1.00 81.56 74 ALA A N 1
ATOM 589 C CA . ALA A 1 74 ? 7.834 -10.423 -7.907 1.00 81.56 74 ALA A CA 1
ATOM 590 C C . ALA A 1 74 ? 6.499 -9.735 -7.565 1.00 81.56 74 ALA A C 1
ATOM 592 O O . ALA A 1 74 ? 5.629 -9.588 -8.429 1.00 81.56 74 ALA A O 1
ATOM 593 N N . THR A 1 75 ? 6.358 -9.267 -6.324 1.00 85.06 75 THR A N 1
ATOM 594 C CA . THR A 1 75 ? 5.172 -8.544 -5.856 1.00 85.06 75 THR A CA 1
ATOM 595 C C . THR A 1 75 ? 5.081 -7.151 -6.478 1.00 85.06 75 THR A C 1
ATOM 597 O O . THR A 1 75 ? 4.022 -6.787 -6.988 1.00 85.06 75 THR A O 1
ATOM 600 N N . VAL A 1 76 ? 6.185 -6.401 -6.526 1.00 85.06 76 VAL A N 1
ATOM 601 C CA . VAL A 1 76 ? 6.262 -5.089 -7.195 1.00 85.06 76 VAL A CA 1
ATOM 602 C C . VAL A 1 76 ? 5.913 -5.217 -8.678 1.00 85.06 76 VAL A C 1
ATOM 604 O O . VAL A 1 76 ? 5.082 -4.468 -9.192 1.00 85.06 76 VAL A O 1
ATOM 607 N N . LEU A 1 77 ? 6.473 -6.218 -9.366 1.00 82.88 77 LEU A N 1
ATOM 608 C CA . LEU A 1 77 ? 6.165 -6.473 -10.776 1.00 82.88 77 LEU A CA 1
ATOM 609 C C . LEU A 1 77 ? 4.682 -6.776 -11.009 1.00 82.88 77 LEU A C 1
ATOM 611 O O . LEU A 1 77 ? 4.124 -6.346 -12.019 1.00 82.88 77 LEU A O 1
ATOM 615 N N . MET A 1 78 ? 4.032 -7.496 -10.091 1.00 84.44 78 MET A N 1
ATOM 616 C CA . MET A 1 78 ? 2.583 -7.693 -10.142 1.00 84.44 78 MET A CA 1
ATOM 617 C C . MET A 1 78 ? 1.846 -6.355 -10.018 1.00 84.44 78 MET A C 1
ATOM 619 O O . MET A 1 78 ? 1.017 -6.047 -10.874 1.00 84.44 78 MET A O 1
ATOM 623 N N . ILE A 1 79 ? 2.148 -5.562 -8.986 1.00 86.06 79 ILE A N 1
ATOM 624 C CA . ILE A 1 79 ? 1.440 -4.304 -8.695 1.00 86.06 79 ILE A CA 1
ATOM 625 C C . ILE A 1 79 ? 1.531 -3.342 -9.887 1.00 86.06 79 ILE A C 1
ATOM 627 O O . ILE A 1 79 ? 0.523 -2.751 -10.284 1.00 86.06 79 ILE A O 1
ATOM 631 N N . ASN A 1 80 ? 2.712 -3.246 -10.499 1.00 83.06 80 ASN A N 1
ATOM 632 C CA . ASN A 1 80 ? 2.991 -2.304 -11.585 1.00 83.06 80 ASN A CA 1
ATOM 633 C C . ASN A 1 80 ? 2.492 -2.773 -12.956 1.00 83.06 80 ASN A C 1
ATOM 635 O O . ASN A 1 80 ? 2.376 -1.979 -13.883 1.00 83.06 80 ASN A O 1
ATOM 639 N N . SER A 1 81 ? 2.145 -4.050 -13.108 1.00 79.25 81 SER A N 1
ATOM 640 C CA . SER A 1 81 ? 1.611 -4.572 -14.373 1.00 79.25 81 SER A CA 1
ATOM 641 C C . SER A 1 81 ? 0.148 -4.190 -14.646 1.00 79.25 81 SER A C 1
ATOM 643 O O . SER A 1 81 ? -0.391 -4.504 -15.715 1.00 79.25 81 SER A O 1
ATOM 645 N N . HIS A 1 82 ? -0.509 -3.561 -13.671 1.00 73.88 82 HIS A N 1
ATOM 646 C CA . HIS A 1 82 ? -1.907 -3.174 -13.731 1.00 73.88 82 HIS A CA 1
ATOM 647 C C . HIS A 1 82 ? -2.043 -1.679 -13.427 1.00 73.88 82 HIS A C 1
ATOM 649 O O . HIS A 1 82 ? -2.046 -1.232 -12.273 1.00 73.88 82 HIS A O 1
ATOM 655 N N . GLU A 1 83 ? -2.201 -0.891 -14.488 1.00 68.12 83 GLU A N 1
ATOM 656 C CA . GLU A 1 83 ? -2.713 0.467 -14.363 1.00 68.12 83 GLU A CA 1
ATOM 657 C C . GLU A 1 83 ? -4.160 0.378 -13.881 1.00 68.12 83 GLU A C 1
ATOM 659 O O . GLU A 1 83 ? -4.998 -0.288 -14.489 1.00 68.12 83 GLU A O 1
ATOM 664 N N . CYS A 1 84 ? -4.452 1.008 -12.746 1.00 65.94 84 CYS A N 1
ATOM 665 C CA . CYS A 1 84 ? -5.821 1.107 -12.271 1.00 65.94 84 CYS A CA 1
ATOM 666 C C . CYS A 1 84 ? -6.374 2.484 -12.597 1.00 65.94 84 CYS A C 1
ATOM 668 O O . CYS A 1 84 ? -5.668 3.489 -12.548 1.00 65.94 84 CYS A O 1
ATOM 670 N N . THR A 1 85 ? -7.670 2.517 -12.891 1.00 67.19 85 THR A N 1
ATOM 671 C CA . THR A 1 85 ? -8.404 3.768 -13.078 1.00 67.19 85 THR A CA 1
ATOM 672 C C . THR A 1 85 ? -8.299 4.667 -11.842 1.00 67.19 85 THR A C 1
ATOM 674 O O . THR A 1 85 ? -8.053 4.196 -10.731 1.00 67.19 85 THR A O 1
ATOM 677 N N . ARG A 1 86 ? -8.582 5.963 -12.020 1.00 62.69 86 ARG A N 1
ATOM 678 C CA . ARG A 1 86 ? -8.590 6.988 -10.958 1.00 62.69 86 ARG A CA 1
ATOM 679 C C . ARG A 1 86 ? -9.332 6.566 -9.676 1.00 62.69 86 ARG A C 1
ATOM 681 O O . ARG A 1 86 ? -8.898 6.919 -8.588 1.00 62.69 86 ARG A O 1
ATOM 688 N N . LYS A 1 87 ? -10.359 5.711 -9.798 1.00 68.38 87 LYS A N 1
ATOM 689 C CA . LYS A 1 87 ? -11.134 5.137 -8.679 1.00 68.38 87 LYS A CA 1
ATOM 690 C C . LYS A 1 87 ? -10.295 4.341 -7.668 1.00 68.38 87 LYS A C 1
ATOM 692 O O . LYS A 1 87 ? -10.756 4.094 -6.554 1.00 68.38 87 LYS A O 1
ATOM 697 N N . TRP A 1 88 ? -9.085 3.918 -8.037 1.00 76.88 88 TRP A N 1
ATOM 698 C CA . TRP A 1 88 ? -8.155 3.256 -7.125 1.00 76.88 88 TRP A CA 1
ATOM 699 C C . TRP A 1 88 ? -7.817 4.131 -5.916 1.00 76.88 88 TRP A C 1
ATOM 701 O O . TRP A 1 88 ? -7.871 3.642 -4.793 1.00 76.88 88 TRP A O 1
ATOM 711 N N . ASN A 1 89 ? -7.553 5.420 -6.125 1.00 76.44 89 ASN A N 1
ATOM 712 C CA . ASN A 1 89 ? -7.151 6.326 -5.046 1.00 76.44 89 ASN A CA 1
ATOM 713 C C . ASN A 1 89 ? -8.337 6.829 -4.206 1.00 76.44 89 ASN A C 1
ATOM 715 O O . ASN A 1 89 ? -8.131 7.361 -3.124 1.00 76.44 89 ASN A O 1
ATOM 719 N N . ASP A 1 90 ? -9.571 6.622 -4.674 1.00 77.38 90 ASP A N 1
ATOM 720 C CA . ASP A 1 90 ? -10.778 7.163 -4.034 1.00 77.38 90 ASP A CA 1
ATOM 721 C C . ASP A 1 90 ? -11.517 6.129 -3.166 1.00 77.38 90 ASP A C 1
ATOM 723 O O . ASP A 1 90 ? -12.555 6.425 -2.576 1.00 77.38 90 ASP A O 1
ATOM 727 N N . THR A 1 91 ? -11.032 4.885 -3.120 1.00 81.50 91 THR A N 1
ATOM 728 C CA . THR A 1 91 ? -11.713 3.782 -2.428 1.00 81.50 91 THR A CA 1
ATOM 729 C C . THR A 1 91 ? -10.935 3.334 -1.192 1.00 81.50 91 THR A C 1
ATOM 731 O O . THR A 1 91 ? -9.738 3.052 -1.312 1.00 81.50 91 THR A O 1
ATOM 734 N N . PRO A 1 92 ? -11.591 3.198 -0.022 1.00 87.50 92 PRO A N 1
ATOM 735 C CA . PRO A 1 92 ? -10.978 2.562 1.135 1.00 87.50 92 PRO A CA 1
ATOM 736 C C . PRO A 1 92 ? -10.492 1.158 0.784 1.00 87.50 92 PRO A C 1
ATOM 738 O O . PRO A 1 92 ? -11.161 0.415 0.061 1.00 87.50 92 PRO A O 1
ATOM 741 N N . LYS A 1 93 ? -9.309 0.808 1.281 1.00 91.81 93 LYS A N 1
ATOM 742 C CA . LYS A 1 93 ? -8.662 -0.484 1.025 1.00 91.81 93 LYS A CA 1
ATOM 743 C C . LYS A 1 93 ? -8.810 -1.456 2.179 1.00 91.81 93 LYS A C 1
ATOM 745 O O . LYS A 1 93 ? -8.432 -2.607 2.018 1.00 91.81 93 LYS A O 1
ATOM 750 N N . HIS A 1 94 ? -9.376 -1.038 3.308 1.00 92.81 94 HIS A N 1
ATOM 751 C CA . HIS A 1 94 ? -9.727 -1.922 4.417 1.00 92.81 94 HIS A CA 1
ATOM 752 C C . HIS A 1 94 ? -11.144 -2.489 4.264 1.00 92.81 94 HIS A C 1
ATOM 754 O O . HIS A 1 94 ? -12.024 -1.855 3.686 1.00 92.81 94 HIS A O 1
ATOM 760 N N . VAL A 1 95 ? -11.365 -3.701 4.775 1.00 92.94 95 VAL A N 1
ATOM 761 C CA . VAL A 1 95 ? -12.699 -4.326 4.851 1.00 92.94 95 VAL A CA 1
ATOM 762 C C . VAL A 1 95 ? -13.491 -3.777 6.035 1.00 92.94 95 VAL A C 1
ATOM 764 O O . VAL A 1 95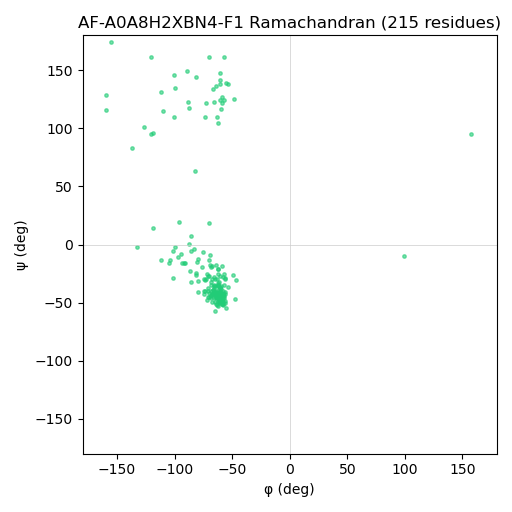 ? -14.689 -3.535 5.931 1.00 92.94 95 VAL A O 1
ATOM 767 N N . ASP A 1 96 ? -12.807 -3.596 7.160 1.00 94.12 96 ASP A N 1
ATOM 768 C CA . ASP A 1 96 ? -13.348 -3.132 8.428 1.00 94.12 96 ASP A CA 1
ATOM 769 C C . ASP A 1 96 ? -12.219 -2.479 9.261 1.00 94.12 96 ASP A C 1
ATOM 771 O O . ASP A 1 96 ? -11.050 -2.513 8.853 1.00 94.12 96 ASP A O 1
ATOM 775 N N . PRO A 1 97 ? -12.528 -1.882 10.426 1.00 94.06 97 PRO A N 1
ATOM 776 C CA . PRO A 1 97 ? -11.515 -1.235 11.259 1.00 94.06 97 PRO A CA 1
ATOM 777 C C . PRO A 1 97 ? -10.396 -2.156 11.769 1.00 94.06 97 PRO A C 1
ATOM 779 O O . PRO A 1 97 ? -9.290 -1.695 12.047 1.00 94.06 97 PRO A O 1
ATOM 782 N N . GLU A 1 98 ? -10.656 -3.455 11.917 1.00 95.38 98 GLU A N 1
ATOM 783 C CA . GLU A 1 98 ? -9.639 -4.415 12.352 1.00 95.38 98 GLU A CA 1
ATOM 784 C C . GLU A 1 98 ? -8.656 -4.708 11.210 1.00 95.38 98 GLU A C 1
ATOM 786 O O . GLU A 1 98 ? -7.446 -4.698 11.428 1.00 95.38 98 GLU A O 1
ATOM 791 N N . ASP A 1 99 ? -9.154 -4.891 9.983 1.00 94.94 99 ASP A N 1
ATOM 792 C CA . ASP A 1 99 ? -8.334 -5.024 8.770 1.00 94.94 99 ASP A CA 1
ATOM 793 C C . ASP A 1 99 ? -7.463 -3.777 8.550 1.00 94.94 99 ASP A C 1
ATOM 795 O O . ASP A 1 99 ? -6.268 -3.890 8.278 1.00 94.94 99 ASP A O 1
ATOM 799 N N . SER A 1 100 ? -8.036 -2.584 8.750 1.00 94.56 100 SER A N 1
ATOM 800 C CA . SER A 1 100 ? -7.294 -1.316 8.726 1.00 94.56 100 SER A CA 1
ATOM 801 C C . SER A 1 100 ? -6.134 -1.323 9.723 1.00 94.56 100 SER A C 1
ATOM 803 O O . SER A 1 100 ? -4.994 -1.034 9.353 1.00 94.56 100 SER A O 1
ATOM 805 N N . ARG A 1 101 ? -6.398 -1.724 10.975 1.00 94.94 101 ARG A N 1
ATOM 806 C CA . ARG A 1 101 ? -5.377 -1.782 12.029 1.00 94.94 101 ARG A CA 1
ATOM 807 C C . ARG A 1 101 ? -4.262 -2.757 11.672 1.00 94.94 101 ARG A C 1
ATOM 809 O O . ARG A 1 101 ? -3.097 -2.398 11.801 1.00 94.94 101 ARG A O 1
ATOM 816 N N . VAL A 1 102 ? -4.603 -3.951 11.185 1.00 94.75 102 VAL A N 1
ATOM 817 C CA . VAL A 1 102 ? -3.618 -4.956 10.754 1.00 94.75 102 VAL A CA 1
ATOM 818 C C . VAL A 1 102 ? -2.733 -4.411 9.635 1.00 94.75 102 VAL A C 1
ATOM 820 O O . VAL A 1 102 ? -1.512 -4.510 9.732 1.00 94.75 102 VAL A O 1
ATOM 823 N N . MET A 1 103 ? -3.316 -3.794 8.603 1.00 93.94 103 MET A N 1
ATOM 824 C CA . MET A 1 103 ? -2.546 -3.215 7.497 1.00 93.94 103 MET A CA 1
ATOM 825 C C . MET A 1 103 ? -1.656 -2.056 7.950 1.00 93.94 103 MET A C 1
ATOM 827 O O . MET A 1 103 ? -0.494 -1.998 7.559 1.00 93.94 103 MET A O 1
ATOM 831 N N . MET A 1 104 ? -2.165 -1.162 8.801 1.00 93.44 104 MET A N 1
ATOM 832 C CA . MET A 1 104 ? -1.391 -0.034 9.324 1.00 93.44 104 MET A CA 1
ATOM 833 C C . MET A 1 104 ? -0.232 -0.512 10.209 1.00 93.44 104 MET A C 1
ATOM 835 O O . MET A 1 104 ? 0.888 -0.022 10.094 1.00 93.44 104 MET A O 1
ATOM 839 N N . SER A 1 105 ? -0.461 -1.515 11.058 1.00 93.00 105 SER A N 1
ATOM 840 C CA . SER A 1 105 ? 0.600 -2.127 11.861 1.00 93.00 105 SER A CA 1
ATOM 841 C C . SER A 1 105 ? 1.628 -2.868 11.003 1.00 93.00 105 SER A C 1
ATOM 843 O O . SER A 1 105 ? 2.820 -2.769 11.282 1.00 93.00 105 SER A O 1
ATOM 845 N N . ALA A 1 106 ? 1.198 -3.573 9.951 1.00 90.38 106 ALA A N 1
ATOM 846 C CA . ALA A 1 106 ? 2.101 -4.226 9.004 1.00 90.38 106 ALA A CA 1
ATOM 847 C C . ALA A 1 106 ? 2.959 -3.201 8.252 1.00 90.38 106 ALA A C 1
ATOM 849 O O . ALA A 1 106 ? 4.170 -3.371 8.173 1.00 90.38 106 ALA A O 1
ATOM 850 N N . TYR A 1 107 ? 2.357 -2.097 7.799 1.00 90.38 107 TYR A N 1
ATOM 851 C CA . TYR A 1 107 ? 3.074 -0.973 7.199 1.00 90.38 107 TYR A CA 1
ATOM 852 C C . TYR A 1 107 ? 4.163 -0.426 8.120 1.00 90.38 107 TYR A C 1
ATOM 854 O O . TYR A 1 107 ? 5.331 -0.359 7.738 1.00 90.38 107 TYR A O 1
ATOM 862 N N . ILE A 1 108 ? 3.778 -0.070 9.349 1.00 91.31 108 ILE A N 1
ATOM 863 C CA . ILE A 1 108 ? 4.707 0.453 10.348 1.00 91.31 108 ILE A CA 1
ATOM 864 C C . ILE A 1 108 ? 5.833 -0.549 10.556 1.00 91.31 108 ILE A C 1
ATOM 866 O O . ILE A 1 108 ? 6.990 -0.164 10.453 1.00 91.31 108 ILE A O 1
ATOM 870 N N . LYS A 1 109 ? 5.520 -1.829 10.788 1.00 88.50 109 LYS A N 1
ATOM 871 C CA . LYS A 1 109 ? 6.521 -2.882 10.993 1.00 88.50 109 LYS A CA 1
ATOM 872 C C . LYS A 1 109 ? 7.482 -2.989 9.810 1.00 88.50 109 LYS A C 1
ATOM 874 O O . LYS A 1 109 ? 8.685 -3.029 10.027 1.00 88.50 109 LYS A O 1
ATOM 879 N N . GLN A 1 110 ? 6.967 -2.987 8.584 1.00 82.94 110 GLN A N 1
ATOM 880 C CA . GLN A 1 110 ? 7.774 -3.113 7.372 1.00 82.94 110 GLN A CA 1
ATOM 881 C C . GLN A 1 110 ? 8.758 -1.948 7.203 1.00 82.94 110 GLN A C 1
ATOM 883 O O . GLN A 1 110 ? 9.864 -2.171 6.728 1.00 82.94 110 GLN A O 1
ATOM 888 N N . LEU A 1 111 ? 8.376 -0.730 7.604 1.00 82.62 111 LEU A N 1
ATOM 889 C CA . LEU A 1 111 ? 9.229 0.464 7.505 1.00 82.62 111 LEU A CA 1
ATOM 890 C C . LEU A 1 111 ? 10.054 0.780 8.760 1.00 82.62 111 LEU A C 1
ATOM 892 O O . LEU A 1 111 ? 10.946 1.626 8.714 1.00 82.62 111 LEU A O 1
ATOM 896 N N . SER A 1 112 ? 9.709 0.194 9.904 1.00 80.25 112 SER A N 1
ATOM 897 C CA . SER A 1 112 ? 10.456 0.371 11.157 1.00 80.25 112 SER A CA 1
ATOM 898 C C . SER A 1 112 ? 11.527 -0.689 11.359 1.00 80.25 112 SER A C 1
ATOM 900 O O . SER A 1 112 ? 12.413 -0.475 12.181 1.00 80.25 112 SER A O 1
ATOM 902 N N . ASP A 1 113 ? 11.464 -1.789 10.612 1.00 66.44 113 ASP A N 1
ATOM 903 C CA . ASP A 1 113 ? 12.554 -2.749 10.521 1.00 66.44 113 ASP A CA 1
ATOM 904 C C . ASP A 1 113 ? 13.805 -2.027 10.004 1.00 66.44 113 ASP A C 1
ATOM 906 O O . ASP A 1 113 ? 13.745 -1.369 8.968 1.00 66.44 113 ASP A O 1
ATOM 910 N N . ASP A 1 114 ? 14.937 -2.135 10.702 1.00 57.09 114 ASP A N 1
ATOM 911 C CA . ASP A 1 114 ? 16.217 -1.517 10.304 1.00 57.09 114 ASP A CA 1
ATOM 912 C C . ASP A 1 114 ? 16.844 -2.195 9.063 1.00 57.09 114 ASP A C 1
ATOM 914 O O . ASP A 1 114 ? 18.041 -2.065 8.802 1.00 57.09 114 ASP A O 1
ATOM 918 N N . ARG A 1 115 ? 16.031 -2.934 8.298 1.00 59.25 115 ARG A N 1
ATOM 919 C CA . ARG A 1 115 ? 16.362 -3.402 6.955 1.00 59.25 115 ARG A CA 1
ATOM 920 C C . ARG A 1 115 ? 16.613 -2.199 6.061 1.00 59.25 115 ARG A C 1
ATOM 922 O O . ARG A 1 115 ? 15.998 -1.144 6.233 1.00 59.25 115 ARG A O 1
ATOM 929 N N . ASP A 1 116 ? 17.515 -2.372 5.105 1.00 58.03 116 ASP A N 1
ATOM 930 C CA . ASP A 1 116 ? 17.796 -1.331 4.130 1.00 58.03 116 ASP A CA 1
ATOM 931 C C . ASP A 1 116 ? 16.476 -0.965 3.415 1.00 58.03 116 ASP A C 1
ATOM 933 O O . ASP A 1 116 ? 15.798 -1.846 2.875 1.00 58.03 116 ASP A O 1
ATOM 937 N N . PRO A 1 117 ? 16.048 0.308 3.414 1.00 54.62 117 PRO A N 1
ATOM 938 C CA . PRO A 1 117 ? 14.883 0.772 2.662 1.00 54.62 117 PRO A CA 1
ATOM 939 C C . PRO A 1 117 ? 14.879 0.322 1.191 1.00 54.62 117 PRO A C 1
ATOM 941 O O . PRO A 1 117 ? 13.801 0.149 0.611 1.00 54.62 117 PRO A O 1
ATOM 944 N N . MET A 1 118 ? 16.058 0.070 0.609 1.00 53.47 118 MET A N 1
ATOM 945 C CA . MET A 1 118 ? 16.231 -0.502 -0.728 1.00 53.47 118 MET A CA 1
ATOM 946 C C . MET A 1 118 ? 15.895 -1.999 -0.824 1.00 53.47 118 MET A C 1
ATOM 948 O O . MET A 1 118 ? 15.436 -2.453 -1.874 1.00 53.47 118 MET A O 1
ATOM 952 N N . GLU A 1 119 ? 16.064 -2.771 0.252 1.00 55.97 119 GLU A N 1
ATOM 953 C CA . GLU A 1 119 ? 15.627 -4.176 0.341 1.00 55.97 119 GLU A CA 1
ATOM 954 C C . GLU A 1 119 ? 14.098 -4.284 0.449 1.00 55.97 119 GLU A C 1
ATOM 956 O O . GLU A 1 119 ? 13.494 -5.288 0.059 1.00 55.97 119 GLU A O 1
ATOM 961 N N . VAL A 1 120 ? 13.447 -3.236 0.967 1.00 54.97 120 VAL A N 1
ATOM 962 C CA . VAL A 1 120 ? 11.996 -3.208 1.184 1.00 54.97 120 VAL A CA 1
ATOM 963 C C . VAL A 1 120 ? 11.232 -3.045 -0.134 1.00 54.97 120 VAL A C 1
ATOM 965 O O . VAL A 1 120 ? 10.220 -3.729 -0.324 1.00 54.97 120 VAL A O 1
ATOM 968 N N . ALA A 1 121 ? 11.699 -2.212 -1.074 1.00 57.59 121 ALA A N 1
ATOM 969 C CA . ALA A 1 121 ? 11.041 -2.068 -2.374 1.00 57.59 121 ALA A CA 1
ATOM 970 C C . ALA A 1 121 ? 11.950 -1.488 -3.473 1.00 57.59 121 ALA A C 1
ATOM 972 O O . ALA A 1 121 ? 12.471 -0.386 -3.348 1.00 57.59 121 ALA A O 1
ATOM 973 N N . ARG A 1 122 ? 12.012 -2.170 -4.629 1.00 64.56 122 ARG A N 1
ATOM 974 C CA . ARG A 1 122 ? 12.536 -1.593 -5.888 1.00 64.56 122 ARG A CA 1
ATOM 975 C C . ARG A 1 122 ? 11.727 -0.399 -6.400 1.00 64.56 122 ARG A C 1
ATOM 977 O O . ARG A 1 122 ? 12.217 0.353 -7.234 1.00 64.56 122 ARG A O 1
ATOM 984 N N . ASP A 1 123 ? 10.478 -0.292 -5.965 1.00 73.69 123 ASP A N 1
ATOM 985 C CA . ASP A 1 123 ? 9.612 0.845 -6.238 1.00 73.69 123 ASP A CA 1
ATOM 986 C C . ASP A 1 123 ? 9.203 1.463 -4.895 1.00 73.69 123 ASP A C 1
ATOM 988 O O . ASP A 1 123 ? 8.252 0.990 -4.257 1.00 73.69 123 ASP A O 1
ATOM 992 N N . PRO A 1 124 ? 9.928 2.500 -4.443 1.00 74.81 124 PRO A N 1
ATOM 993 C CA . PRO A 1 124 ? 9.706 3.087 -3.130 1.00 74.81 124 PRO A CA 1
ATOM 994 C C . PRO A 1 124 ? 8.374 3.833 -3.020 1.00 74.81 124 PRO A C 1
ATOM 996 O O . PRO A 1 124 ? 7.966 4.232 -1.932 1.00 74.81 124 PRO A O 1
ATOM 999 N N . SER A 1 125 ? 7.664 4.027 -4.134 1.00 80.44 125 SER A N 1
ATOM 1000 C CA . SER A 1 125 ? 6.403 4.765 -4.169 1.00 80.44 125 SER A CA 1
ATOM 1001 C C . SER A 1 125 ? 5.193 3.928 -3.732 1.00 80.44 125 SER A C 1
ATOM 1003 O O . SER A 1 125 ? 4.185 4.465 -3.253 1.00 80.44 125 SER A O 1
ATOM 1005 N N . ILE A 1 126 ? 5.272 2.599 -3.862 1.00 81.94 126 ILE A N 1
ATOM 1006 C CA . ILE A 1 126 ? 4.117 1.704 -3.697 1.00 81.94 126 ILE A CA 1
ATOM 1007 C C . ILE A 1 126 ? 3.591 1.723 -2.265 1.00 81.94 126 ILE A C 1
ATOM 1009 O O . ILE A 1 126 ? 2.389 1.857 -2.043 1.00 81.94 126 ILE A O 1
ATOM 1013 N N . ILE A 1 127 ? 4.479 1.569 -1.285 1.00 82.81 127 ILE A N 1
ATOM 1014 C CA . ILE A 1 127 ? 4.058 1.422 0.107 1.00 82.81 127 ILE A CA 1
ATOM 1015 C C . ILE A 1 127 ? 3.535 2.762 0.669 1.00 82.81 127 ILE A C 1
ATOM 1017 O O . ILE A 1 127 ? 2.416 2.776 1.195 1.00 82.81 127 ILE A O 1
ATOM 1021 N N . PRO A 1 128 ? 4.235 3.905 0.500 1.00 83.38 128 PRO A N 1
ATOM 1022 C CA . PRO A 1 128 ? 3.733 5.196 0.967 1.00 83.38 128 PRO A CA 1
ATOM 1023 C C . PRO A 1 128 ? 2.402 5.598 0.323 1.00 83.38 128 PRO A C 1
ATOM 1025 O O . PRO A 1 128 ? 1.537 6.135 1.012 1.00 83.38 128 PRO A O 1
ATOM 1028 N N . SER A 1 129 ? 2.181 5.309 -0.964 1.00 83.69 129 SER A N 1
ATOM 1029 C CA . SER A 1 129 ? 0.916 5.651 -1.639 1.00 83.69 129 SER A CA 1
ATOM 1030 C C . SER A 1 129 ? -0.292 4.844 -1.142 1.00 83.69 129 SER A C 1
ATOM 1032 O O . SER A 1 129 ? -1.434 5.273 -1.315 1.00 83.69 129 SER A O 1
ATOM 1034 N N . PHE A 1 130 ? -0.070 3.701 -0.489 1.00 84.06 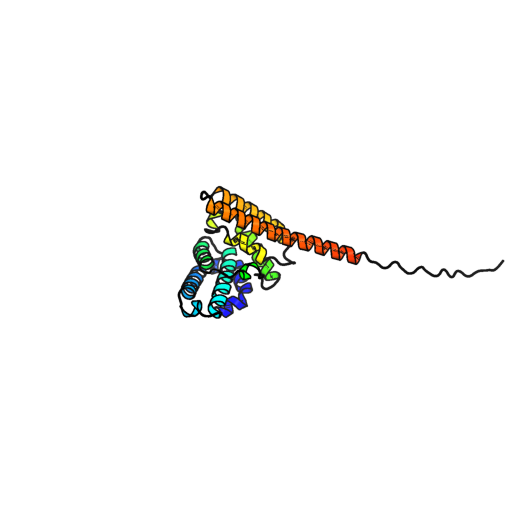130 PHE A N 1
ATOM 1035 C CA . PHE A 1 130 ? -1.144 2.821 -0.029 1.00 84.06 130 PHE A CA 1
ATOM 1036 C C . PHE A 1 130 ? -1.706 3.192 1.348 1.00 84.06 130 PHE A C 1
ATOM 1038 O O . PHE A 1 130 ? -2.898 3.017 1.601 1.00 84.06 130 PHE A O 1
ATOM 1045 N N . VAL A 1 131 ? -0.871 3.727 2.237 1.00 85.12 131 VAL A N 1
ATOM 1046 C CA . VAL A 1 131 ? -1.216 3.977 3.648 1.00 85.12 131 VAL A CA 1
ATOM 1047 C C . VAL A 1 131 ? -2.425 4.887 3.857 1.00 85.12 131 VAL A C 1
ATOM 1049 O O . VAL A 1 131 ? -3.303 4.538 4.655 1.00 85.12 131 VAL A O 1
ATOM 1052 N N . PRO A 1 132 ? -2.557 6.014 3.133 1.00 87.06 132 PRO A N 1
ATOM 1053 C CA . PRO A 1 132 ? -3.747 6.845 3.262 1.00 87.06 132 PRO A CA 1
ATOM 1054 C C . PRO A 1 132 ? -5.034 6.071 2.961 1.00 87.06 132 PRO A C 1
ATOM 1056 O O . PRO A 1 132 ? -6.050 6.274 3.619 1.00 87.06 132 PRO A O 1
ATOM 1059 N N . LEU A 1 133 ? -4.978 5.123 2.021 1.00 88.31 133 LEU A N 1
ATOM 1060 C CA . LEU A 1 133 ? -6.139 4.363 1.561 1.00 88.31 133 LEU A CA 1
ATOM 1061 C C . LEU A 1 133 ? -6.584 3.282 2.551 1.00 88.31 133 LEU A C 1
ATOM 1063 O O . LEU A 1 133 ? -7.719 2.808 2.471 1.00 88.31 133 LEU A O 1
ATOM 1067 N N . VAL A 1 134 ? -5.716 2.867 3.475 1.00 90.69 134 VAL A N 1
ATOM 1068 C CA . VAL A 1 134 ? -6.058 1.869 4.499 1.00 90.69 134 VAL A CA 1
ATOM 1069 C C . VAL A 1 134 ? -6.509 2.494 5.812 1.00 90.69 134 VAL A C 1
ATOM 1071 O O . VAL A 1 134 ? -6.999 1.758 6.659 1.00 90.69 134 VAL A O 1
ATOM 1074 N N . THR A 1 135 ? -6.405 3.813 5.983 1.00 89.56 135 THR A N 1
ATOM 1075 C CA . THR A 1 135 ? -6.723 4.494 7.249 1.00 89.56 135 THR A CA 1
ATOM 1076 C C . THR A 1 135 ? -8.216 4.418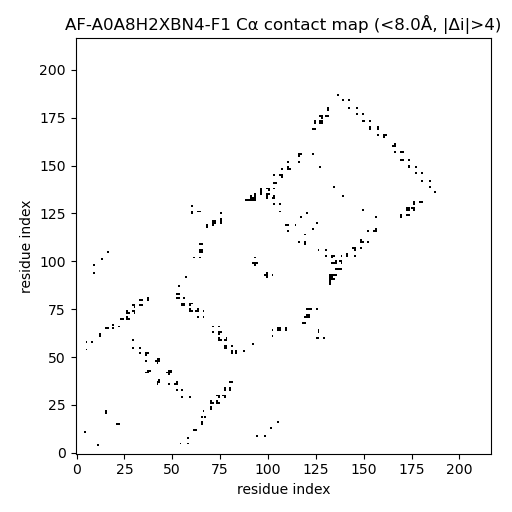 7.581 1.00 89.56 135 THR A C 1
ATOM 1078 O O . THR A 1 135 ? -9.058 4.689 6.728 1.00 89.56 135 THR A O 1
ATOM 1081 N N . ASP A 1 136 ? -8.540 4.085 8.831 1.00 91.31 136 ASP A N 1
ATOM 1082 C CA . ASP A 1 136 ? -9.890 4.120 9.399 1.00 91.31 136 ASP A CA 1
ATOM 1083 C C . ASP A 1 136 ? -9.950 5.063 10.617 1.00 91.31 136 ASP A C 1
ATOM 1085 O O . ASP A 1 136 ? -8.932 5.389 11.238 1.00 91.31 136 ASP A O 1
ATOM 1089 N N . ALA A 1 137 ? -11.158 5.485 11.003 1.00 87.12 137 ALA A N 1
ATOM 1090 C CA . ALA A 1 137 ? -11.374 6.296 12.200 1.00 87.12 137 ALA A CA 1
ATOM 1091 C C . ALA A 1 137 ? -10.775 5.654 13.463 1.00 87.12 137 ALA A C 1
ATOM 1093 O O . ALA A 1 137 ? -10.226 6.347 14.317 1.00 87.12 137 ALA A O 1
ATOM 1094 N N . LYS A 1 138 ? -10.832 4.323 13.582 1.00 89.56 138 LYS A N 1
ATOM 1095 C CA . LYS A 1 138 ? -10.334 3.593 14.754 1.00 89.56 138 LYS A CA 1
ATOM 1096 C C . LYS A 1 138 ? -8.842 3.275 14.697 1.00 89.56 138 LYS A C 1
ATOM 1098 O O . LYS A 1 138 ? -8.387 2.524 15.554 1.00 89.56 138 LYS A O 1
ATOM 1103 N N . THR A 1 139 ? -8.091 3.784 13.721 1.00 90.88 139 THR A N 1
ATOM 1104 C CA . THR A 1 139 ? -6.634 3.566 13.603 1.00 90.88 139 THR A CA 1
ATOM 1105 C C . THR A 1 139 ? -5.824 4.855 13.679 1.00 90.88 139 THR A C 1
ATOM 1107 O O . THR A 1 139 ? -4.648 4.874 13.324 1.00 90.88 139 THR A O 1
ATOM 1110 N N . GLN A 1 140 ? -6.439 5.954 14.115 1.00 87.31 140 GLN A N 1
ATOM 1111 C CA . GLN A 1 140 ? -5.778 7.259 14.210 1.00 87.31 140 GLN A CA 1
ATOM 1112 C C . GLN A 1 140 ? -4.620 7.281 15.201 1.00 87.31 140 GLN A C 1
ATOM 1114 O O . GLN A 1 140 ? -3.658 8.016 14.998 1.00 87.31 140 GLN A O 1
ATOM 1119 N N . ASP A 1 141 ? -4.688 6.450 16.240 1.00 91.69 141 ASP A N 1
ATOM 1120 C CA . ASP A 1 141 ? -3.606 6.248 17.202 1.00 91.69 141 ASP A CA 1
ATOM 1121 C C . ASP A 1 141 ? -2.299 5.804 16.526 1.00 91.69 141 ASP A C 1
ATOM 1123 O O . ASP A 1 141 ? -1.219 6.082 17.039 1.00 91.69 141 ASP A O 1
ATOM 1127 N N . LEU A 1 142 ? -2.389 5.173 15.350 1.00 93.50 142 LEU A N 1
ATOM 1128 C CA . LEU A 1 142 ? -1.242 4.689 14.583 1.00 93.50 142 LEU A CA 1
ATOM 1129 C C . LEU A 1 142 ? -0.705 5.708 13.567 1.00 93.50 142 LEU A C 1
ATOM 1131 O O . LEU A 1 142 ? 0.421 5.551 13.096 1.00 93.50 142 LEU A O 1
ATOM 1135 N N . LEU A 1 143 ? -1.468 6.756 13.228 1.00 92.12 143 LEU A N 1
ATOM 1136 C CA . LEU A 1 143 ? -1.073 7.735 12.207 1.00 92.12 143 LEU A CA 1
ATOM 1137 C C . LEU A 1 143 ? 0.234 8.472 12.536 1.00 92.12 143 LEU A C 1
ATOM 1139 O O . LEU A 1 143 ? 1.069 8.568 11.638 1.00 92.12 143 LEU A O 1
ATOM 1143 N N . PRO A 1 144 ? 0.481 8.953 13.773 1.00 91.94 144 PRO A N 1
ATOM 1144 C CA . PRO A 1 144 ? 1.744 9.622 14.088 1.00 91.94 144 PRO A CA 1
ATOM 1145 C C . PRO A 1 144 ? 2.965 8.733 13.826 1.00 91.94 144 PRO A C 1
ATOM 1147 O O . PRO A 1 144 ? 3.949 9.177 13.236 1.00 91.94 144 PRO A O 1
ATOM 1150 N N . GLN A 1 145 ? 2.880 7.456 14.207 1.00 93.38 145 GLN A N 1
ATOM 1151 C CA . GLN A 1 145 ? 3.956 6.495 13.982 1.00 93.38 145 GLN A CA 1
ATOM 1152 C C . GLN A 1 145 ? 4.099 6.150 12.494 1.00 93.38 145 GLN A C 1
ATOM 1154 O O . GLN A 1 145 ? 5.216 6.112 11.982 1.00 93.38 145 GLN A O 1
ATOM 1159 N N . ALA A 1 146 ? 2.988 5.969 11.775 1.00 92.12 146 ALA A N 1
ATOM 1160 C CA . ALA A 1 146 ? 3.006 5.755 10.331 1.00 92.12 146 ALA A CA 1
ATOM 1161 C C . ALA A 1 146 ? 3.663 6.934 9.591 1.00 92.12 146 ALA A C 1
ATOM 1163 O O . ALA A 1 146 ? 4.526 6.716 8.741 1.00 92.12 146 ALA A O 1
ATOM 1164 N N . MET A 1 147 ? 3.334 8.180 9.949 1.00 92.75 147 MET A N 1
ATOM 1165 C CA . MET A 1 147 ? 3.969 9.381 9.393 1.00 92.75 147 MET A CA 1
ATOM 1166 C C . MET A 1 147 ? 5.472 9.402 9.675 1.00 92.75 147 MET A C 1
ATOM 1168 O O . MET A 1 147 ? 6.256 9.635 8.759 1.00 92.75 147 MET A O 1
ATOM 1172 N N . GLN A 1 148 ? 5.890 9.108 10.909 1.00 91.75 148 GLN A N 1
ATOM 1173 C CA . GLN A 1 148 ? 7.307 9.062 11.276 1.00 91.75 148 GLN A CA 1
ATOM 1174 C C . GLN A 1 148 ? 8.079 8.027 10.445 1.00 91.75 148 GLN A C 1
ATOM 1176 O O . GLN A 1 148 ? 9.135 8.345 9.898 1.00 91.75 148 GLN A O 1
ATOM 1181 N N . CYS A 1 149 ? 7.539 6.813 10.312 1.00 89.69 149 CYS A N 1
ATOM 1182 C CA . CYS A 1 149 ? 8.112 5.769 9.463 1.00 89.69 149 CYS A CA 1
ATOM 1183 C C . CYS A 1 149 ? 8.190 6.212 7.997 1.00 89.69 149 CYS A C 1
ATOM 1185 O O . CYS A 1 149 ? 9.221 6.019 7.362 1.00 89.69 149 CYS A O 1
ATOM 1187 N N . THR A 1 150 ? 7.143 6.863 7.484 1.00 90.25 150 THR A N 1
ATOM 1188 C CA . THR A 1 150 ? 7.095 7.379 6.104 1.00 90.25 150 THR A CA 1
ATOM 1189 C C . THR A 1 150 ? 8.180 8.426 5.855 1.00 90.25 150 THR A C 1
ATOM 1191 O O . THR A 1 150 ? 8.854 8.376 4.832 1.00 90.25 150 THR A O 1
ATOM 1194 N N . VAL A 1 151 ? 8.382 9.356 6.797 1.00 90.38 151 VAL A N 1
ATOM 1195 C CA . VAL A 1 151 ? 9.428 10.387 6.703 1.00 90.38 151 VAL A CA 1
ATOM 1196 C C . VAL A 1 151 ? 10.820 9.759 6.751 1.00 90.38 151 VAL A C 1
ATOM 1198 O O . VAL A 1 151 ? 11.654 10.101 5.918 1.00 90.38 151 VAL A O 1
ATOM 1201 N N . LYS A 1 152 ? 11.073 8.830 7.689 1.00 88.12 152 LYS A N 1
ATOM 1202 C CA . LYS A 1 152 ? 12.364 8.122 7.789 1.00 88.12 152 LYS A CA 1
ATOM 1203 C C . LYS A 1 152 ? 12.666 7.373 6.491 1.00 88.12 152 LYS A C 1
ATOM 1205 O O . LYS A 1 152 ? 13.737 7.556 5.924 1.00 88.12 152 LYS A O 1
ATOM 1210 N N . TYR A 1 153 ? 11.705 6.581 6.019 1.00 85.31 153 TYR A N 1
ATOM 1211 C CA . TYR A 1 153 ? 11.815 5.818 4.780 1.00 85.31 153 TYR A CA 1
ATOM 1212 C C . TYR A 1 153 ? 12.091 6.728 3.585 1.00 85.31 153 TYR A C 1
ATOM 1214 O O . TYR A 1 153 ? 13.082 6.538 2.888 1.00 85.31 153 TYR A O 1
ATOM 1222 N N . GLY A 1 154 ? 11.273 7.770 3.416 1.00 86.12 154 GLY A N 1
ATOM 1223 C CA . GLY A 1 154 ? 11.431 8.732 2.338 1.00 86.12 154 GLY A CA 1
ATOM 1224 C C . GLY A 1 154 ? 12.799 9.403 2.349 1.00 86.12 154 GLY A C 1
ATOM 1225 O O . GLY A 1 154 ? 13.440 9.489 1.312 1.00 86.12 154 GLY A O 1
ATOM 1226 N N . TRP A 1 155 ? 13.289 9.819 3.517 1.00 87.00 155 TRP A N 1
ATOM 1227 C CA . TRP A 1 155 ? 14.613 10.426 3.629 1.00 87.00 155 TRP A CA 1
ATOM 1228 C C . TRP A 1 155 ? 15.734 9.483 3.187 1.00 87.00 155 TRP A C 1
ATOM 1230 O O . TRP A 1 155 ? 16.608 9.899 2.433 1.00 87.00 155 TRP A O 1
ATOM 1240 N N . CYS A 1 156 ? 15.697 8.219 3.615 1.00 84.00 156 CYS A N 1
ATOM 1241 C CA . CYS A 1 156 ? 16.675 7.224 3.183 1.00 84.00 156 CYS A CA 1
ATOM 1242 C C . CYS A 1 156 ? 16.620 7.008 1.668 1.00 84.00 156 CYS A C 1
ATOM 1244 O O . CYS A 1 156 ? 17.637 7.134 1.000 1.00 84.00 156 CYS A O 1
ATOM 1246 N N . THR A 1 157 ? 15.429 6.790 1.110 1.00 81.38 157 THR A N 1
ATOM 1247 C CA . THR A 1 157 ? 15.269 6.579 -0.333 1.00 81.38 157 THR A CA 1
ATOM 1248 C C . THR A 1 157 ? 15.746 7.777 -1.160 1.00 81.38 157 THR A C 1
ATOM 1250 O O . THR A 1 157 ? 16.377 7.593 -2.195 1.00 81.38 157 THR A O 1
ATOM 1253 N N . LEU A 1 158 ? 15.465 9.008 -0.722 1.00 84.88 158 LEU A N 1
ATOM 1254 C CA . LEU A 1 158 ? 15.867 10.218 -1.447 1.00 84.88 158 LEU A CA 1
ATOM 1255 C C . LEU A 1 158 ? 17.388 10.429 -1.454 1.00 84.88 158 LEU A C 1
ATOM 1257 O O . LEU A 1 158 ? 17.902 11.027 -2.393 1.00 84.88 158 LEU A O 1
ATOM 1261 N N . LEU A 1 159 ? 18.104 9.973 -0.422 1.00 83.12 159 LEU A N 1
ATOM 1262 C CA . LEU A 1 159 ? 19.568 10.071 -0.371 1.00 83.12 159 LEU A CA 1
ATOM 1263 C C . LEU A 1 159 ? 20.259 9.121 -1.359 1.00 83.12 159 LEU A C 1
ATOM 1265 O O . LEU A 1 159 ? 21.366 9.424 -1.806 1.00 83.12 159 LEU A O 1
ATOM 1269 N N . ASP A 1 160 ? 19.599 8.016 -1.699 1.00 78.38 160 ASP A N 1
ATOM 1270 C CA . ASP A 1 160 ? 20.139 6.967 -2.566 1.00 78.38 160 ASP A CA 1
ATOM 1271 C C . ASP A 1 160 ? 19.688 7.100 -4.033 1.00 78.38 160 ASP A C 1
ATOM 1273 O O . ASP A 1 160 ? 20.222 6.418 -4.910 1.00 78.38 160 ASP A O 1
ATOM 1277 N N . GLU A 1 161 ? 18.723 7.979 -4.330 1.00 81.19 161 GLU A N 1
ATOM 1278 C CA . GLU A 1 161 ? 18.241 8.215 -5.693 1.00 81.19 161 GLU A CA 1
ATOM 1279 C C . GLU A 1 161 ? 19.069 9.296 -6.405 1.00 81.19 161 GLU A C 1
ATOM 1281 O O . GLU A 1 161 ? 19.165 10.444 -5.969 1.00 81.19 161 GLU A O 1
ATOM 1286 N N . TYR A 1 162 ? 19.646 8.927 -7.548 1.00 79.69 162 TYR A N 1
ATOM 1287 C CA . TYR A 1 162 ? 20.526 9.794 -8.335 1.00 79.69 162 TYR A CA 1
ATOM 1288 C C . TYR A 1 162 ? 19.847 10.342 -9.593 1.00 79.69 162 TYR A C 1
ATOM 1290 O O . TYR A 1 162 ? 20.343 11.296 -10.199 1.00 79.69 162 TYR A O 1
ATOM 1298 N N . GLU A 1 163 ? 18.727 9.753 -10.015 1.00 84.81 163 GLU A N 1
ATOM 1299 C CA . GLU A 1 163 ? 17.975 10.210 -11.178 1.00 84.81 163 GLU A CA 1
ATOM 1300 C C . GLU A 1 163 ? 16.965 11.292 -10.776 1.00 84.81 163 GLU A C 1
ATOM 1302 O O . GLU A 1 163 ? 16.024 11.038 -10.027 1.00 84.81 163 GLU A O 1
ATOM 1307 N N . ALA A 1 164 ? 17.130 12.502 -11.319 1.00 84.00 164 ALA A N 1
ATOM 1308 C CA . ALA A 1 164 ? 16.305 13.661 -10.967 1.00 84.00 164 ALA A CA 1
ATOM 1309 C C . ALA A 1 164 ? 14.795 13.426 -11.173 1.00 84.00 164 ALA A C 1
ATOM 1311 O O . ALA A 1 164 ? 14.004 13.769 -10.298 1.00 84.00 164 ALA A O 1
ATOM 1312 N N . ASP A 1 165 ? 14.402 12.788 -12.279 1.00 83.38 165 ASP A N 1
ATOM 1313 C CA . ASP A 1 165 ? 12.990 12.512 -12.579 1.00 83.38 165 ASP A CA 1
ATOM 1314 C C . ASP A 1 165 ? 12.371 11.527 -11.570 1.00 83.38 165 ASP A C 1
ATOM 1316 O O . ASP A 1 165 ? 11.215 11.667 -11.165 1.00 83.38 165 ASP A O 1
ATOM 1320 N N . LYS A 1 166 ? 13.147 10.527 -11.128 1.00 81.44 166 LYS A N 1
ATOM 1321 C CA . LYS A 1 166 ? 12.708 9.573 -10.099 1.00 81.44 166 LYS A CA 1
ATOM 1322 C C . LYS A 1 166 ? 12.633 10.236 -8.733 1.00 81.44 166 LYS A C 1
ATOM 1324 O O . LYS A 1 166 ? 11.684 9.991 -7.992 1.00 81.44 166 LYS A O 1
ATOM 1329 N N . LEU A 1 167 ? 13.598 11.098 -8.425 1.00 85.50 167 LEU A N 1
ATOM 1330 C CA . LEU A 1 167 ? 13.622 11.877 -7.196 1.00 85.50 167 LEU A CA 1
ATOM 1331 C C . LEU A 1 167 ? 12.369 12.755 -7.075 1.00 85.50 167 LEU A C 1
ATOM 1333 O O . LEU A 1 167 ? 11.709 12.725 -6.040 1.00 85.50 167 LEU A O 1
ATOM 1337 N N . GLU A 1 168 ? 12.007 13.488 -8.132 1.00 86.50 168 GLU A N 1
ATOM 1338 C CA . GLU A 1 168 ? 10.801 14.329 -8.161 1.00 86.50 168 GLU A CA 1
ATOM 1339 C C . GLU A 1 168 ? 9.534 13.496 -7.925 1.00 86.50 168 GLU A C 1
ATOM 1341 O O . GLU A 1 168 ? 8.753 13.796 -7.021 1.00 86.50 168 GLU A O 1
ATOM 1346 N N . ALA A 1 169 ? 9.384 12.381 -8.648 1.00 84.62 169 ALA A N 1
ATOM 1347 C CA . ALA A 1 169 ? 8.246 11.480 -8.475 1.00 84.62 169 ALA A CA 1
ATOM 1348 C C . ALA A 1 169 ? 8.151 10.902 -7.049 1.00 84.62 169 ALA A C 1
ATOM 1350 O O . ALA A 1 169 ? 7.057 10.760 -6.499 1.00 84.62 169 ALA A O 1
ATOM 1351 N N . LEU A 1 170 ? 9.287 10.578 -6.426 1.00 85.19 170 LEU A N 1
ATOM 1352 C CA . LEU A 1 170 ? 9.329 10.081 -5.051 1.00 85.19 170 LEU A CA 1
ATOM 1353 C C . LEU A 1 170 ? 8.934 11.154 -4.040 1.00 85.19 170 LEU A C 1
ATOM 1355 O O . LEU A 1 170 ? 8.137 10.871 -3.141 1.00 85.19 170 LEU A O 1
ATOM 1359 N N . VAL A 1 171 ? 9.444 12.378 -4.195 1.00 89.00 171 VAL A N 1
ATOM 1360 C CA . VAL A 1 171 ? 9.053 13.519 -3.354 1.00 89.00 171 VAL A CA 1
ATOM 1361 C C . VAL A 1 171 ? 7.548 13.743 -3.441 1.00 89.00 171 VAL A C 1
ATOM 1363 O O . VAL A 1 171 ? 6.900 13.861 -2.400 1.00 89.00 171 VAL A O 1
ATOM 1366 N N . ASP A 1 172 ? 6.979 13.734 -4.646 1.00 88.81 172 ASP A N 1
ATOM 1367 C CA . ASP A 1 172 ? 5.540 13.905 -4.854 1.00 88.81 172 ASP A CA 1
ATOM 1368 C C . ASP A 1 172 ? 4.723 12.826 -4.140 1.00 88.81 172 ASP A C 1
ATOM 1370 O O . ASP A 1 172 ? 3.729 13.127 -3.473 1.00 88.81 172 ASP A O 1
ATOM 1374 N N . VAL A 1 173 ? 5.155 11.566 -4.217 1.00 87.69 173 VAL A N 1
ATOM 1375 C CA . VAL A 1 173 ? 4.454 10.448 -3.572 1.00 87.69 173 VAL A CA 1
ATOM 1376 C C . VAL A 1 173 ? 4.549 10.526 -2.050 1.00 87.69 173 VAL A C 1
ATOM 1378 O O . VAL A 1 173 ? 3.536 10.362 -1.363 1.00 87.69 173 VAL A O 1
ATOM 1381 N N . ILE A 1 174 ? 5.737 10.794 -1.505 1.00 89.56 174 ILE A N 1
ATOM 1382 C CA . ILE A 1 174 ? 5.952 10.897 -0.056 1.00 89.56 174 ILE A CA 1
ATOM 1383 C C . ILE A 1 174 ? 5.159 12.081 0.504 1.00 89.56 174 ILE A C 1
ATOM 1385 O O . ILE A 1 174 ? 4.382 11.918 1.448 1.00 89.56 174 ILE A O 1
ATOM 1389 N N . CYS A 1 175 ? 5.300 13.263 -0.100 1.00 91.12 175 CYS A N 1
ATOM 1390 C CA . CYS A 1 175 ? 4.590 14.469 0.320 1.00 91.12 175 CYS A CA 1
ATOM 1391 C C . CYS A 1 175 ? 3.075 14.321 0.156 1.00 91.12 175 CYS A C 1
ATOM 1393 O O . CYS A 1 175 ? 2.318 14.714 1.048 1.00 91.12 175 CYS A O 1
ATOM 1395 N N . GLY A 1 176 ? 2.616 13.723 -0.945 1.00 90.12 176 GLY A N 1
ATOM 1396 C CA . GLY A 1 176 ? 1.205 13.429 -1.182 1.00 90.12 176 GLY A CA 1
ATOM 1397 C C . GLY A 1 176 ? 0.622 12.496 -0.122 1.00 90.12 176 GLY A C 1
ATOM 1398 O O . GLY A 1 176 ? -0.432 12.788 0.447 1.00 90.12 176 GLY A O 1
ATOM 1399 N N . SER A 1 177 ? 1.334 11.418 0.215 1.00 89.56 177 SER A N 1
ATOM 1400 C CA . SER A 1 177 ? 0.924 10.479 1.263 1.00 89.56 177 SER A CA 1
ATOM 1401 C C . SER A 1 177 ? 0.837 11.147 2.639 1.00 89.56 177 SER A C 1
ATOM 1403 O O . SER A 1 177 ? -0.192 11.061 3.316 1.00 89.56 177 SER A O 1
ATOM 1405 N N . LEU A 1 178 ? 1.875 11.895 3.026 1.00 92.25 178 LEU A N 1
ATOM 1406 C CA . LEU A 1 178 ? 1.900 12.658 4.278 1.00 92.25 178 LEU A CA 1
ATOM 1407 C C . LEU A 1 178 ? 0.761 13.678 4.347 1.00 92.25 178 LEU A C 1
ATOM 1409 O O . LEU A 1 178 ? 0.087 13.769 5.372 1.00 92.25 178 LEU A O 1
ATOM 1413 N N . SER A 1 179 ? 0.492 14.392 3.253 1.00 91.38 179 SER A N 1
ATOM 1414 C CA . SER A 1 179 ? -0.598 15.371 3.181 1.00 91.38 179 SER A CA 1
ATOM 1415 C C . SER A 1 179 ? -1.958 14.723 3.429 1.00 91.38 179 SER A C 1
ATOM 1417 O O . SER A 1 179 ? -2.759 15.251 4.199 1.00 91.38 179 SER A O 1
ATOM 1419 N N . LEU A 1 180 ? -2.212 13.554 2.834 1.00 88.50 180 LEU A N 1
ATOM 1420 C CA . LEU A 1 180 ? -3.458 12.816 3.043 1.00 88.50 180 LEU A CA 1
ATOM 1421 C C . LEU A 1 180 ? -3.592 12.302 4.480 1.00 88.50 180 LEU A C 1
ATOM 1423 O O . LEU A 1 180 ? -4.669 12.408 5.071 1.00 88.50 180 LEU A O 1
ATOM 1427 N N . MET A 1 181 ? -2.512 11.790 5.074 1.00 89.75 181 MET A N 1
ATOM 1428 C CA . MET A 1 181 ? -2.528 11.364 6.476 1.00 89.75 181 MET A CA 1
ATOM 1429 C C . MET A 1 181 ? -2.779 12.547 7.425 1.00 89.75 181 MET A C 1
ATOM 1431 O O . MET A 1 181 ? -3.565 12.424 8.366 1.00 89.75 181 MET A O 1
ATOM 1435 N N . ILE A 1 182 ? -2.160 13.706 7.170 1.00 89.88 182 ILE A N 1
ATOM 1436 C CA . ILE A 1 182 ? -2.361 14.936 7.955 1.00 89.88 182 ILE A CA 1
ATOM 1437 C C . ILE A 1 182 ? -3.799 15.423 7.815 1.00 89.88 182 ILE A C 1
ATOM 1439 O O . ILE A 1 182 ? -4.433 15.753 8.814 1.00 89.88 182 ILE A O 1
ATOM 1443 N N . PHE A 1 183 ? -4.327 15.445 6.592 1.00 87.62 183 PHE A N 1
ATOM 1444 C CA . PHE A 1 183 ? -5.708 15.836 6.335 1.00 87.62 183 PHE A CA 1
ATOM 1445 C C . PHE A 1 183 ? -6.686 14.936 7.089 1.00 87.62 183 PHE A C 1
ATOM 1447 O O . PHE A 1 183 ? -7.588 15.438 7.757 1.00 87.62 183 PHE A O 1
ATOM 1454 N N . THR A 1 184 ? -6.450 13.623 7.056 1.00 84.44 184 THR A N 1
ATOM 1455 C CA . THR A 1 184 ? -7.251 12.646 7.797 1.00 84.44 184 THR A CA 1
ATOM 1456 C C . THR A 1 184 ? -7.224 12.962 9.291 1.00 84.44 184 THR A C 1
ATOM 1458 O O . THR 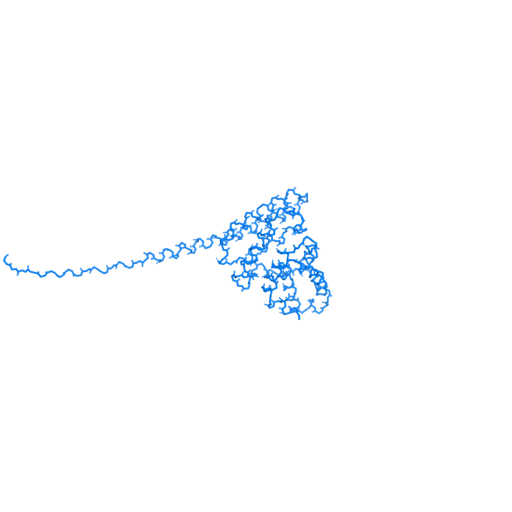A 1 184 ? -8.276 13.136 9.896 1.00 84.44 184 THR A O 1
ATOM 1461 N N . LEU A 1 185 ? -6.040 13.145 9.881 1.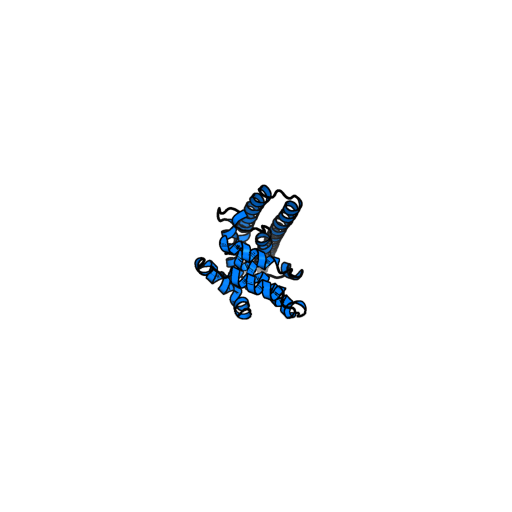00 83.94 185 LEU A N 1
ATOM 1462 C CA . LEU A 1 185 ? -5.896 13.510 11.295 1.00 83.94 185 LEU A CA 1
ATOM 1463 C C . LEU A 1 185 ? -6.616 14.831 11.639 1.00 83.94 185 LEU A C 1
ATOM 1465 O O . LEU A 1 185 ? -7.314 14.919 12.649 1.00 83.94 185 LEU A O 1
ATOM 1469 N N . ALA A 1 186 ? -6.483 15.851 10.788 1.00 84.88 186 ALA A N 1
ATOM 1470 C CA . ALA A 1 186 ? -7.081 17.168 10.991 1.00 84.88 186 ALA A CA 1
ATOM 1471 C C . ALA A 1 186 ? -8.615 17.137 10.937 1.00 84.88 186 ALA A C 1
ATOM 1473 O O . ALA A 1 186 ? -9.262 17.773 11.771 1.00 84.88 186 ALA A O 1
ATOM 1474 N N . GLN A 1 187 ? -9.206 16.379 10.007 1.00 82.81 187 GLN A N 1
ATOM 1475 C CA . GLN A 1 187 ? -10.660 16.200 9.934 1.00 82.81 187 GLN A CA 1
ATOM 1476 C C . GLN A 1 187 ? -11.226 15.663 11.251 1.00 82.81 187 GLN A C 1
ATOM 1478 O O . GLN A 1 187 ? -12.250 16.149 11.730 1.00 82.81 187 GLN A O 1
ATOM 1483 N N . TYR A 1 188 ? -10.538 14.715 11.882 1.00 75.38 188 TYR A N 1
ATOM 1484 C CA . TYR A 1 188 ? -10.997 14.141 13.142 1.00 75.38 188 TYR A CA 1
ATOM 1485 C C . TYR A 1 188 ? -10.823 15.064 14.338 1.00 75.38 188 TYR A C 1
ATOM 1487 O O . TYR A 1 188 ? -11.732 15.150 15.161 1.00 75.38 188 TYR A O 1
ATOM 1495 N N . LEU A 1 189 ? -9.712 15.801 14.421 1.00 81.12 189 LEU A N 1
ATOM 1496 C CA . LEU A 1 189 ? -9.549 16.823 15.458 1.00 81.12 189 LEU A CA 1
ATOM 1497 C C . LEU A 1 189 ? -10.673 17.865 15.379 1.00 81.12 189 LEU A C 1
ATOM 1499 O O . LEU A 1 189 ? -11.224 18.257 16.405 1.00 81.12 189 LEU A O 1
ATOM 1503 N N . LEU A 1 190 ? -11.069 18.261 14.167 1.00 80.31 190 LEU A N 1
ATOM 1504 C CA . LEU A 1 190 ? -12.184 19.184 13.954 1.00 80.31 190 LEU A CA 1
ATOM 1505 C C . LEU A 1 190 ? -13.538 18.576 14.353 1.00 80.31 190 LEU A C 1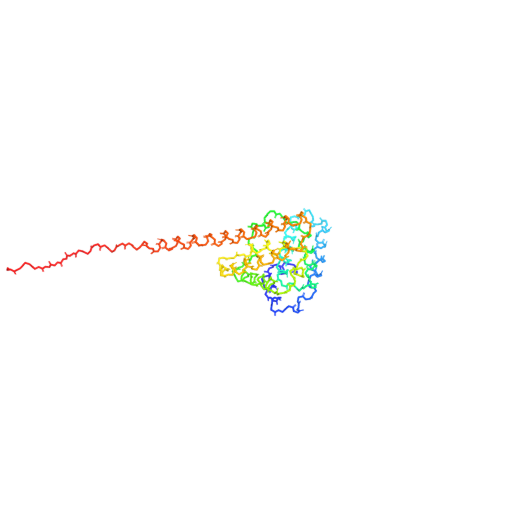
ATOM 1507 O O . LEU A 1 190 ? -14.322 19.248 15.025 1.00 80.31 190 LEU A O 1
ATOM 1511 N N . HIS A 1 191 ? -13.804 17.313 14.009 1.00 74.88 191 HIS A N 1
ATOM 1512 C CA . HIS A 1 191 ? -15.035 16.622 14.415 1.00 74.88 191 HIS A CA 1
ATOM 1513 C C . HIS A 1 191 ? -15.128 16.410 15.935 1.00 74.88 191 HIS A C 1
ATOM 1515 O O . HIS A 1 191 ? -16.174 16.678 16.526 1.00 74.88 191 HIS A O 1
ATOM 1521 N N . GLY A 1 192 ? -14.034 16.020 16.595 1.00 68.94 192 GLY A N 1
ATOM 1522 C CA . GLY A 1 192 ? -13.999 15.857 18.052 1.00 68.94 192 GLY A CA 1
ATOM 1523 C C . GLY A 1 192 ? -14.256 17.168 18.803 1.00 68.94 192 GLY A C 1
ATOM 1524 O O . GLY A 1 192 ? -14.947 17.182 19.820 1.00 68.94 192 GLY A O 1
ATOM 1525 N N . LEU A 1 193 ? -13.778 18.299 18.275 1.00 65.12 193 LEU A N 1
ATOM 1526 C CA . LEU A 1 193 ? -14.066 19.622 18.840 1.00 65.12 193 LEU A CA 1
ATOM 1527 C C . LEU A 1 193 ? -15.542 20.032 18.677 1.00 65.12 193 LEU A C 1
ATOM 1529 O O . LEU A 1 193 ? -16.088 20.702 19.556 1.00 65.12 193 LEU A O 1
ATOM 1533 N N . GLN A 1 194 ? -16.212 19.613 17.598 1.00 62.97 194 GLN A N 1
ATOM 1534 C CA . GLN A 1 194 ? -17.643 19.874 17.384 1.00 62.97 194 GLN A CA 1
ATOM 1535 C C . GLN A 1 194 ? -18.548 19.059 18.322 1.00 62.97 194 GLN A C 1
ATOM 1537 O O . GLN A 1 194 ? -19.555 19.584 18.810 1.00 62.97 194 GLN A O 1
ATOM 1542 N N . GLU A 1 195 ? -18.189 17.809 18.625 1.00 59.47 195 GLU A N 1
ATOM 1543 C CA . GLU A 1 195 ? -18.933 16.974 19.580 1.00 59.47 195 GLU A CA 1
ATOM 1544 C C . GLU A 1 195 ? -18.811 17.502 21.018 1.00 59.47 195 GLU A C 1
ATOM 1546 O O . GLU A 1 195 ? -19.813 17.597 21.732 1.00 59.47 195 GLU A O 1
ATOM 1551 N N . VAL A 1 196 ? -17.620 17.963 21.419 1.00 58.19 196 VAL A N 1
ATOM 1552 C CA . VAL A 1 196 ? -17.404 18.624 22.721 1.00 58.19 196 VAL A CA 1
ATOM 1553 C C . VAL A 1 196 ? -18.157 19.960 22.807 1.00 58.19 196 VAL A C 1
ATOM 1555 O O . VAL A 1 196 ? -18.692 20.305 23.860 1.00 58.19 196 VAL A O 1
ATOM 1558 N N . GLY A 1 197 ? -18.264 20.699 21.698 1.00 52.50 197 GLY A N 1
ATOM 1559 C CA . GLY A 1 197 ? -19.064 21.925 21.619 1.00 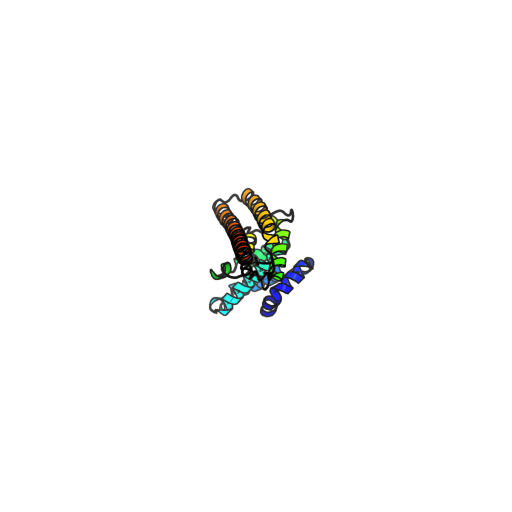52.50 197 GLY A CA 1
ATOM 1560 C C . GLY A 1 197 ? -20.571 21.692 21.788 1.00 52.50 197 GLY A C 1
ATOM 1561 O O . GLY A 1 197 ? -21.243 22.501 22.424 1.00 52.50 197 GLY A O 1
ATOM 1562 N N . SER A 1 198 ? -21.097 20.570 21.286 1.00 51.00 198 SER A N 1
ATOM 1563 C CA . SER A 1 198 ? -22.525 20.221 21.403 1.00 51.00 198 SER A CA 1
ATOM 1564 C C . SER A 1 198 ? -22.895 19.639 22.771 1.00 51.00 198 SER A C 1
ATOM 1566 O O . SER A 1 198 ? -23.996 19.884 23.261 1.00 51.00 198 SER A O 1
ATOM 1568 N N . ALA A 1 199 ? -21.976 18.927 23.433 1.00 50.09 199 ALA A N 1
ATOM 1569 C CA . ALA A 1 199 ? -22.189 18.389 24.781 1.00 50.09 199 ALA A CA 1
ATOM 1570 C C . ALA A 1 199 ? -22.258 19.474 25.879 1.00 50.09 199 ALA A C 1
ATOM 1572 O O . ALA A 1 199 ? -22.792 19.227 26.958 1.00 50.09 199 ALA A O 1
ATOM 1573 N N . ASN A 1 200 ? -21.769 20.687 25.598 1.00 50.31 200 ASN A N 1
ATOM 1574 C CA . ASN A 1 200 ? -21.805 21.820 26.529 1.00 50.31 200 ASN A CA 1
ATOM 1575 C C . ASN A 1 200 ? -23.096 22.655 26.456 1.00 50.31 200 ASN A C 1
ATOM 1577 O O . ASN A 1 200 ? -23.253 23.597 27.234 1.00 50.31 200 ASN A O 1
ATOM 1581 N N . HIS A 1 201 ? -24.059 22.303 25.595 1.00 47.53 201 HIS A N 1
ATOM 1582 C CA . HIS A 1 201 ? -25.414 22.858 25.658 1.00 47.53 201 HIS A CA 1
ATOM 1583 C C . HIS A 1 201 ? -26.261 22.113 26.702 1.00 47.53 201 HIS A C 1
ATOM 1585 O O . HIS A 1 201 ? -27.274 21.484 26.407 1.00 47.53 201 HIS A O 1
ATOM 1591 N N . VAL A 1 202 ? -25.849 22.210 27.968 1.00 49.88 202 VAL A N 1
ATOM 1592 C CA . VAL A 1 202 ? -26.737 21.926 29.097 1.00 49.88 202 VAL A CA 1
ATOM 1593 C C . VAL A 1 202 ? -27.710 23.097 29.190 1.00 49.88 202 VAL A C 1
ATOM 1595 O O . VAL A 1 202 ? -27.325 24.217 29.525 1.00 49.88 202 VAL A O 1
ATOM 1598 N N . THR A 1 203 ? -28.974 22.852 28.846 1.00 54.97 203 THR A N 1
ATOM 1599 C CA . THR A 1 203 ? -30.084 23.772 29.124 1.00 54.97 203 THR A CA 1
ATOM 1600 C C . THR A 1 203 ? -30.021 24.202 30.593 1.00 54.97 203 THR A C 1
ATOM 1602 O O . THR A 1 203 ? -29.995 23.325 31.461 1.00 54.97 203 THR A O 1
ATOM 1605 N N . PRO A 1 204 ? -29.990 25.512 30.902 1.00 43.78 204 PRO A N 1
ATOM 1606 C CA . PRO A 1 204 ? -30.004 25.960 32.285 1.00 43.78 204 PRO A CA 1
ATOM 1607 C C . PRO A 1 204 ? -31.293 25.469 32.963 1.00 43.78 204 PRO A C 1
ATOM 1609 O O . PRO A 1 204 ? -32.348 25.451 32.319 1.00 43.78 204 PRO A O 1
ATOM 1612 N N . PRO A 1 205 ? -31.236 25.048 34.239 1.00 45.78 205 PRO A N 1
ATOM 1613 C CA . PRO A 1 205 ? -32.433 24.639 34.953 1.00 45.78 205 PRO A CA 1
ATOM 1614 C C . PRO A 1 205 ? -33.405 25.819 35.019 1.00 45.78 205 PRO A C 1
ATOM 1616 O O . PRO A 1 205 ? -33.001 26.963 35.243 1.00 45.78 205 PRO A O 1
ATOM 1619 N N . ALA A 1 206 ? -34.687 25.529 34.797 1.00 51.06 206 ALA A N 1
ATOM 1620 C CA . ALA A 1 206 ? -35.753 26.512 34.915 1.00 51.06 206 ALA A CA 1
ATOM 1621 C C . ALA A 1 206 ? -35.689 27.194 36.298 1.00 51.06 206 ALA A C 1
ATOM 1623 O O . ALA A 1 206 ? -35.444 26.509 37.297 1.00 51.06 206 ALA A O 1
ATOM 1624 N N . PRO A 1 207 ? -35.884 28.523 36.378 1.00 38.84 207 PRO A N 1
ATOM 1625 C CA . PRO A 1 207 ? -35.841 29.231 37.647 1.00 38.84 207 PRO A CA 1
ATOM 1626 C C . PRO A 1 207 ? -36.924 28.684 38.583 1.00 38.84 207 PRO A C 1
ATOM 1628 O O . PRO A 1 207 ? -38.104 28.639 38.244 1.00 38.84 207 PRO A O 1
ATOM 1631 N N . SER A 1 208 ? -36.485 28.246 39.759 1.00 44.97 208 SER A N 1
ATOM 1632 C CA . SER A 1 208 ? -37.316 27.750 40.849 1.00 44.97 208 SER A CA 1
ATOM 1633 C C . SER A 1 208 ? -38.312 28.817 41.304 1.00 44.97 208 SER A C 1
ATOM 1635 O O . SER A 1 208 ? -37.900 29.888 41.760 1.00 44.97 208 SER A O 1
ATOM 1637 N N . GLU A 1 209 ? -39.607 28.511 41.239 1.00 37.31 209 GLU A N 1
ATOM 1638 C CA . GLU A 1 209 ? -40.642 29.272 41.936 1.00 37.31 209 GLU A CA 1
ATOM 1639 C C . GLU A 1 209 ? -40.394 29.182 43.449 1.00 37.31 209 GLU A C 1
ATOM 1641 O O . GLU A 1 209 ? -40.615 28.157 44.095 1.00 37.31 209 GLU A O 1
ATOM 1646 N N . PHE A 1 210 ? -39.881 30.276 44.010 1.00 36.69 210 PHE A N 1
ATOM 1647 C CA . PHE A 1 210 ? -39.842 30.530 45.443 1.00 36.69 210 PHE A CA 1
ATOM 1648 C C . PHE A 1 210 ? -41.281 30.620 45.959 1.00 36.69 210 PHE A C 1
ATOM 1650 O O . PHE A 1 210 ? -41.974 31.601 45.702 1.00 36.69 210 PHE A O 1
ATOM 1657 N N . ASN A 1 211 ? -41.716 29.622 46.723 1.00 37.06 211 ASN A N 1
ATOM 1658 C CA . ASN A 1 211 ? -42.926 29.711 47.530 1.00 37.06 211 ASN A CA 1
ATOM 1659 C C . ASN A 1 211 ? -42.520 29.529 48.995 1.00 37.06 211 ASN A C 1
ATOM 1661 O O . ASN A 1 211 ? -42.321 28.411 49.466 1.00 37.06 211 ASN A O 1
ATOM 1665 N N . CYS A 1 212 ? -42.334 30.647 49.699 1.00 31.62 212 CYS A N 1
ATOM 1666 C CA . CYS A 1 212 ? -42.128 30.665 51.142 1.00 31.62 212 CYS A CA 1
ATOM 1667 C C . CYS A 1 212 ? -43.385 31.275 51.784 1.00 31.62 212 CYS A C 1
ATOM 1669 O O . CYS A 1 212 ? -43.683 32.443 51.522 1.00 31.62 212 CYS A O 1
ATOM 1671 N N . PRO A 1 213 ? -44.156 30.513 52.578 1.00 41.75 213 PRO A N 1
ATOM 1672 C CA . PRO A 1 213 ? -45.260 31.053 53.355 1.00 41.75 213 PRO A CA 1
ATOM 1673 C C . PRO A 1 213 ? -44.694 31.674 54.637 1.00 41.75 213 PRO A C 1
ATOM 1675 O O . PRO A 1 213 ? -43.727 31.149 55.168 1.00 41.75 213 PRO A O 1
ATOM 1678 N N . TYR A 1 214 ? -45.270 32.779 55.111 1.00 31.20 214 TYR A N 1
ATOM 1679 C CA . TYR A 1 214 ? -45.478 33.151 56.525 1.00 31.20 214 TYR A CA 1
ATOM 1680 C C . TYR A 1 214 ? -45.637 34.674 56.641 1.00 31.20 214 TYR A C 1
ATOM 1682 O O . TYR A 1 214 ? -44.671 35.418 56.760 1.00 31.20 214 TYR A O 1
ATOM 1690 N N . ASN A 1 215 ? -46.897 35.115 56.649 1.00 35.66 215 ASN A N 1
ATOM 1691 C CA . ASN A 1 215 ? -47.322 36.328 57.340 1.00 35.66 215 ASN A CA 1
ATOM 1692 C C . ASN A 1 215 ? -47.965 35.883 58.658 1.00 35.66 215 ASN A C 1
ATOM 1694 O O . ASN A 1 215 ? -49.052 35.306 58.631 1.00 35.66 215 ASN A O 1
ATOM 1698 N N . ALA A 1 216 ? -47.307 36.142 59.786 1.00 37.59 216 ALA A N 1
ATOM 1699 C CA . ALA A 1 216 ? -47.955 36.278 61.087 1.00 37.59 216 ALA A CA 1
ATOM 1700 C C . ALA A 1 216 ? -47.028 37.047 62.045 1.00 37.59 216 ALA A C 1
ATOM 1702 O O . ALA A 1 216 ? -45.981 36.524 62.423 1.00 37.59 216 ALA A O 1
ATOM 1703 N N . PHE A 1 217 ? -47.520 38.226 62.446 1.00 37.91 217 PHE A N 1
ATOM 1704 C CA . PHE A 1 217 ? -47.035 39.189 63.449 1.00 37.91 217 PHE A CA 1
ATOM 1705 C C . PHE A 1 217 ? -45.916 40.151 63.043 1.00 37.91 217 PHE A C 1
ATOM 1707 O O . PHE A 1 217 ? -44.758 39.722 62.867 1.00 37.91 217 PHE A O 1
#